Protein AF-0000000078760731 (afdb_homodimer)

Secondary structure (DSSP, 8-state):
--------------TT--SEEEEEEEEEES-HHHHHHHHHHHH--EEEEEEE-GGG-EEEEEESSSSEEEEEEEHHHHHHH-GGG-SSPP-EEEEES-HHHHHHH-SSPPPPEEETTEEEEEEE-TTS-EEEEEEPP---/--------------TT--SEEEEEEEEEES-HHHHHHHHHHHH--EEEEEEE-GGG-EEEEEESSSSEEEEEEEHHHHHHH-GGG-SSPP-EEEEES-HHHHHHH-SSPPPPEEETTEEEEEEE-TTS-EEEEEEPP---

Radius of gyration: 19.9 Å; Cα contacts (8 Å, |Δi|>4): 549; chains: 2; bounding box: 48×82×47 Å

Structure (mmCIF, N/CA/C/O backbone):
data_AF-0000000078760731-model_v1
#
loop_
_entity.id
_entity.type
_entity.pdbx_description
1 polymer 'Glyoxalase/bleomycin resistance protein/dioxygenase superfamily protein'
#
loop_
_atom_site.group_PDB
_atom_site.id
_atom_site.type_symbol
_atom_site.label_atom_id
_atom_site.label_alt_id
_atom_site.label_comp_id
_atom_site.label_asym_id
_atom_site.label_entity_id
_atom_site.label_seq_id
_atom_site.pdbx_PDB_ins_code
_atom_site.Cartn_x
_atom_site.Cartn_y
_atom_site.Cartn_z
_atom_site.occupancy
_atom_site.B_iso_or_equiv
_atom_site.auth_seq_id
_atom_site.auth_comp_id
_atom_site.auth_asym_id
_atom_site.auth_atom_id
_atom_site.pdbx_PDB_model_num
ATOM 1 N N . MET A 1 1 ? -6.73 37.625 28.625 1 27.19 1 MET A N 1
ATOM 2 C CA . MET A 1 1 ? -5.969 37.312 27.422 1 27.19 1 MET A CA 1
ATOM 3 C C . MET A 1 1 ? -5.23 35.969 27.562 1 27.19 1 MET A C 1
ATOM 5 O O . MET A 1 1 ? -4.117 35.938 28.094 1 27.19 1 MET A O 1
ATOM 9 N N . GLU A 1 2 ? -5.789 34.812 28.078 1 29.55 2 GLU A N 1
ATOM 10 C CA . GLU A 1 2 ? -5.488 33.531 28.719 1 29.55 2 GLU A CA 1
ATOM 11 C C . GLU A 1 2 ? -4.668 32.625 27.812 1 29.55 2 GLU A C 1
ATOM 13 O O . GLU A 1 2 ? -4.879 32.594 26.594 1 29.55 2 GLU A O 1
ATOM 18 N N . SER A 1 3 ? -3.342 32.344 28.125 1 31.12 3 SER A N 1
ATOM 19 C CA . SER A 1 3 ? -2.227 31.531 27.641 1 31.12 3 SER A CA 1
ATOM 20 C C . SER A 1 3 ? -2.688 30.125 27.234 1 31.12 3 SER A C 1
ATOM 22 O O . SER A 1 3 ? -3.139 29.359 28.078 1 31.12 3 SER A O 1
ATOM 24 N N . VAL A 1 4 ? -3.465 29.906 26.219 1 30.11 4 VAL A N 1
ATOM 25 C CA . VAL A 1 4 ? -3.932 28.641 25.672 1 30.11 4 VAL A CA 1
ATOM 26 C C . VAL A 1 4 ? -2.809 27.609 25.734 1 30.11 4 VAL A C 1
ATOM 28 O O . VAL A 1 4 ? -1.712 27.844 25.219 1 30.11 4 VAL A O 1
ATOM 31 N N . TYR A 1 5 ? -2.664 26.703 26.766 1 31.59 5 TYR A N 1
ATOM 32 C CA . TYR A 1 5 ? -1.926 25.484 27.078 1 31.59 5 TYR A CA 1
ATOM 33 C C . TYR A 1 5 ? -1.691 24.641 25.844 1 31.59 5 TYR A C 1
ATOM 35 O O . TYR A 1 5 ? -2.641 24.141 25.234 1 31.59 5 TYR A O 1
ATOM 43 N N . ARG A 1 6 ? -0.903 25 24.812 1 31.27 6 ARG A N 1
ATOM 44 C CA . ARG A 1 6 ? -0.212 24.156 23.844 1 31.27 6 ARG A CA 1
ATOM 45 C C . ARG A 1 6 ? 0.214 22.828 24.469 1 31.27 6 ARG A C 1
ATOM 47 O O . ARG A 1 6 ? 1.188 22.781 25.219 1 31.27 6 ARG A O 1
ATOM 54 N N . GLN A 1 7 ? -0.688 22.047 25.234 1 32.97 7 GLN A N 1
ATOM 55 C CA . GLN A 1 7 ? -0.343 20.734 25.766 1 32.97 7 GLN A CA 1
ATOM 56 C C . GLN A 1 7 ? 0.482 19.938 24.75 1 32.97 7 GLN A C 1
ATOM 58 O O . GLN A 1 7 ? 0.012 19.641 23.656 1 32.97 7 GLN A O 1
ATOM 63 N N . GLU A 1 8 ? 1.673 20.109 24.531 1 38.44 8 GLU A N 1
ATOM 64 C CA . GLU A 1 8 ? 2.695 19.219 24 1 38.44 8 GLU A CA 1
ATOM 65 C C . GLU A 1 8 ? 2.344 17.766 24.281 1 38.44 8 GLU A C 1
ATOM 67 O O . GLU A 1 8 ? 2.525 17.281 25.406 1 38.44 8 GLU A O 1
ATOM 72 N N . ARG A 1 9 ? 1.197 17.375 24.141 1 39.28 9 ARG A N 1
ATOM 73 C CA . ARG A 1 9 ? 0.9 15.961 24.359 1 39.28 9 ARG A CA 1
ATOM 74 C C . ARG A 1 9 ? 2.012 15.078 23.797 1 39.28 9 ARG A C 1
ATOM 76 O O . ARG A 1 9 ? 2.215 15.016 22.594 1 39.28 9 ARG A O 1
ATOM 83 N N . LYS A 1 10 ? 3.145 14.914 24.438 1 41.69 10 LYS A N 1
ATOM 84 C CA . LYS A 1 10 ? 4.301 14.031 24.344 1 41.69 10 LYS A CA 1
ATOM 85 C C . LYS A 1 10 ? 3.885 12.625 23.922 1 41.69 10 LYS A C 1
ATOM 87 O O . LYS A 1 10 ? 2.992 12.031 24.531 1 41.69 10 LYS A O 1
ATOM 92 N N . SER A 1 11 ? 3.82 12.461 22.594 1 49.5 11 SER A N 1
ATOM 93 C CA . SER A 1 11 ? 3.742 11.047 22.25 1 49.5 11 SER A CA 1
ATOM 94 C C . SER A 1 11 ? 4.473 10.18 23.266 1 49.5 11 SER A C 1
ATOM 96 O O . SER A 1 11 ? 5.617 10.469 23.625 1 49.5 11 SER A O 1
ATOM 98 N N . ASN A 1 12 ? 3.824 9.812 24.391 1 49.53 12 ASN A N 1
ATOM 99 C CA . ASN A 1 12 ? 4.41 8.836 25.312 1 49.53 12 ASN A CA 1
ATOM 100 C C . ASN A 1 12 ? 5.145 7.734 24.562 1 49.53 12 ASN A C 1
ATOM 102 O O . ASN A 1 12 ? 5.41 6.668 25.109 1 49.53 12 ASN A O 1
ATOM 106 N N . ARG A 1 13 ? 5.07 7.879 23.281 1 55.12 13 ARG A N 1
ATOM 107 C CA . ARG A 1 13 ? 5.684 6.738 22.609 1 55.12 13 ARG A CA 1
ATOM 108 C C . ARG A 1 13 ? 7.203 6.766 22.766 1 55.12 13 ARG A C 1
ATOM 110 O O . ARG A 1 13 ? 7.812 7.836 22.75 1 55.12 13 ARG A O 1
ATOM 117 N N . LYS A 1 14 ? 7.629 5.73 23.5 1 53.03 14 LYS A N 1
ATOM 118 C CA . LYS A 1 14 ? 9.062 5.512 23.656 1 53.03 14 LYS A CA 1
ATOM 119 C C . LYS A 1 14 ? 9.82 5.82 22.359 1 53.03 14 LYS A C 1
ATOM 121 O O . LYS A 1 14 ? 9.266 5.684 21.266 1 53.03 14 LYS A O 1
ATOM 126 N N . LYS A 1 15 ? 10.867 6.355 22.422 1 53.31 15 LYS A N 1
ATOM 127 C CA . LYS A 1 15 ? 11.852 6.57 21.359 1 53.31 15 LYS A CA 1
ATOM 128 C C . LYS A 1 15 ? 11.953 5.352 20.438 1 53.31 15 LYS A C 1
ATOM 130 O O . LYS A 1 15 ? 12.07 4.223 20.922 1 53.31 15 LYS A O 1
ATOM 135 N N . GLY A 1 16 ? 11.5 5.418 19.156 1 63.19 16 GLY A N 1
ATOM 136 C CA . GLY A 1 16 ? 11.641 4.352 18.188 1 63.19 16 GLY A CA 1
ATOM 137 C C . GLY A 1 16 ? 10.312 3.77 17.734 1 63.19 16 GLY A C 1
ATOM 138 O O . GLY A 1 16 ? 10.258 2.98 16.797 1 63.19 16 GLY A O 1
ATOM 139 N N . GLN A 1 17 ? 9.297 4.082 18.578 1 73.44 17 GLN A N 1
ATOM 140 C CA . GLN A 1 17 ? 8.023 3.48 18.188 1 73.44 17 GLN A CA 1
ATOM 141 C C . GLN A 1 17 ? 7.328 4.309 17.109 1 73.44 17 GLN A C 1
ATOM 143 O O . GLN A 1 17 ? 7.18 5.523 17.25 1 73.44 17 GLN A O 1
ATOM 148 N N . MET A 1 18 ? 7.047 3.688 16.078 1 88.62 18 MET A N 1
ATOM 149 C CA . MET A 1 18 ? 6.387 4.363 14.961 1 88.62 18 MET A CA 1
ATOM 150 C C . MET A 1 18 ? 4.91 4.594 15.266 1 88.62 18 MET A C 1
ATOM 152 O O . MET A 1 18 ? 4.273 3.775 15.93 1 88.62 18 MET A O 1
ATOM 156 N N . MET A 1 19 ? 4.383 5.707 14.805 1 93.88 19 MET A N 1
ATOM 157 C CA . MET A 1 19 ? 3.023 6.133 15.125 1 93.88 19 MET A CA 1
ATOM 158 C C . MET A 1 19 ? 1.998 5.223 14.453 1 93.88 19 MET A C 1
ATOM 160 O O . MET A 1 19 ? 0.974 4.891 15.055 1 93.88 19 MET A O 1
ATOM 164 N N . ILE A 1 20 ? 2.279 4.844 13.242 1 97.44 20 ILE A N 1
ATOM 165 C CA . ILE A 1 20 ? 1.334 4.047 12.469 1 97.44 20 ILE A CA 1
ATOM 166 C C . ILE A 1 20 ? 1.464 2.574 12.852 1 97.44 20 ILE A C 1
ATOM 168 O O . ILE A 1 20 ? 2.572 2.035 12.906 1 97.44 20 ILE A O 1
ATOM 172 N N . GLN A 1 21 ? 0.351 1.878 13.07 1 96.19 21 GLN A N 1
ATOM 173 C CA . GLN A 1 21 ? 0.346 0.497 13.539 1 96.19 21 GLN A CA 1
ATOM 174 C C . GLN A 1 21 ? 0.028 -0.47 12.398 1 96.19 21 GLN A C 1
ATOM 176 O O . GLN A 1 21 ? 0.492 -1.612 12.406 1 96.19 21 GLN A O 1
ATOM 181 N N . LYS A 1 22 ? -0.801 -0.041 11.555 1 97.31 22 LYS A N 1
ATOM 182 C CA . LYS A 1 22 ? -1.288 -0.865 10.453 1 97.31 22 LYS A CA 1
ATOM 183 C C . LYS A 1 22 ? -1.673 -0.006 9.25 1 97.31 22 LYS A C 1
ATOM 185 O O . LYS A 1 22 ? -2.064 1.151 9.414 1 97.31 22 LYS A O 1
ATOM 190 N N . THR A 1 23 ? -1.498 -0.546 8.102 1 98.62 23 THR A N 1
ATOM 191 C CA . THR A 1 23 ? -1.899 0.145 6.879 1 98.62 23 THR A CA 1
ATOM 192 C C . THR A 1 23 ? -2.766 -0.759 6.008 1 98.62 23 THR A C 1
ATOM 194 O O . THR A 1 23 ? -2.475 -1.946 5.855 1 98.62 23 THR A O 1
ATOM 197 N N . ARG A 1 24 ? -3.799 -0.228 5.504 1 98.69 24 ARG A N 1
ATOM 198 C CA . ARG A 1 24 ? -4.613 -0.904 4.5 1 98.69 24 ARG A CA 1
ATOM 199 C C . ARG A 1 24 ? -4.441 -0.257 3.129 1 98.69 24 ARG A C 1
ATOM 201 O O . ARG A 1 24 ? -4.609 0.955 2.982 1 98.69 24 ARG A O 1
ATOM 208 N N . VAL A 1 25 ? -4.059 -1.041 2.197 1 98.88 25 VAL A N 1
ATOM 209 C CA . VAL A 1 25 ? -3.941 -0.63 0.802 1 98.88 25 VAL A CA 1
ATOM 210 C C . VAL A 1 25 ? -5.168 -1.1 0.021 1 98.88 25 VAL A C 1
ATOM 212 O O . VAL A 1 25 ? -5.578 -2.256 0.139 1 98.88 25 VAL A O 1
ATOM 215 N N . MET A 1 26 ? -5.723 -0.209 -0.78 1 98.75 26 MET A N 1
ATOM 216 C CA . MET A 1 26 ? -6.902 -0.605 -1.542 1 98.75 26 MET A CA 1
ATOM 217 C C . MET A 1 26 ? -6.504 -1.24 -2.871 1 98.75 26 MET A C 1
ATOM 219 O O . MET A 1 26 ? -5.57 -0.779 -3.529 1 98.75 26 MET A O 1
ATOM 223 N N . LEU A 1 27 ? -7.172 -2.281 -3.189 1 98.88 27 LEU A N 1
ATOM 224 C CA . LEU A 1 27 ? -7.066 -2.984 -4.461 1 98.88 27 LEU A CA 1
ATOM 225 C C . LEU A 1 27 ? -8.438 -3.135 -5.117 1 98.88 27 LEU A C 1
ATOM 227 O O . LEU A 1 27 ? -9.352 -3.713 -4.527 1 98.88 27 LEU A O 1
ATOM 231 N N . TYR A 1 28 ? -8.602 -2.617 -6.293 1 98.81 28 TYR A N 1
ATOM 232 C CA . TYR A 1 28 ? -9.875 -2.645 -7.004 1 98.81 28 TYR A CA 1
ATOM 233 C C . TYR A 1 28 ? -9.867 -3.699 -8.102 1 98.81 28 TYR A C 1
ATOM 235 O O . TYR A 1 28 ? -9.008 -3.678 -8.984 1 98.81 28 TYR A O 1
ATOM 243 N N . VAL A 1 29 ? -10.828 -4.562 -8.047 1 98.88 29 VAL A N 1
ATOM 244 C CA . VAL A 1 29 ? -10.789 -5.719 -8.938 1 98.88 29 VAL A CA 1
ATOM 245 C C . VAL A 1 29 ? -12.188 -6.02 -9.461 1 98.88 29 VAL A C 1
ATOM 247 O O . VAL A 1 29 ? -13.172 -5.414 -9.016 1 98.88 29 VAL A O 1
ATOM 250 N N . ASN A 1 30 ? -12.289 -6.922 -10.461 1 98.56 30 ASN A N 1
ATOM 251 C CA . ASN A 1 30 ? -13.586 -7.328 -10.992 1 98.56 30 ASN A CA 1
ATOM 252 C C . ASN A 1 30 ? -14.234 -8.406 -10.125 1 98.56 30 ASN A C 1
ATOM 254 O O . ASN A 1 30 ? -15.422 -8.312 -9.789 1 98.56 30 ASN A O 1
ATOM 258 N N . ASP A 1 31 ? -13.516 -9.461 -9.742 1 98.62 31 ASP A N 1
ATOM 259 C CA . ASP A 1 31 ? -14 -10.586 -8.945 1 98.62 31 ASP A CA 1
ATOM 260 C C . ASP A 1 31 ? -13.281 -10.664 -7.605 1 98.62 31 ASP A C 1
ATOM 262 O O . ASP A 1 31 ? -12.234 -11.305 -7.492 1 98.62 31 ASP A O 1
ATOM 266 N N . VAL A 1 32 ? -13.859 -10.141 -6.582 1 98.81 32 VAL A N 1
ATOM 267 C CA . VAL A 1 32 ? -13.258 -9.977 -5.266 1 98.81 32 VAL A CA 1
ATOM 268 C C . VAL A 1 32 ? -12.906 -11.344 -4.684 1 98.81 32 VAL A C 1
ATOM 270 O O . VAL A 1 32 ? -11.789 -11.562 -4.215 1 98.81 32 VAL A O 1
ATOM 273 N N . GLU A 1 33 ? -13.789 -12.266 -4.742 1 98.31 33 GLU A N 1
ATOM 274 C CA . GLU A 1 33 ? -13.578 -13.586 -4.148 1 98.31 33 GLU A CA 1
ATOM 275 C C . GLU A 1 33 ? -12.422 -14.312 -4.828 1 98.31 33 GLU A C 1
ATOM 277 O O . GLU A 1 33 ? -11.578 -14.906 -4.156 1 98.31 33 GLU A O 1
ATOM 282 N N . MET A 1 34 ? -12.422 -14.305 -6.129 1 98.75 34 MET A N 1
ATOM 283 C CA . MET A 1 34 ? -11.375 -14.977 -6.891 1 98.75 34 MET A CA 1
ATOM 284 C C . MET A 1 34 ? -10 -14.422 -6.539 1 98.75 34 MET A C 1
ATOM 286 O O . MET A 1 34 ? -9.062 -15.18 -6.305 1 98.75 34 MET A O 1
ATOM 290 N N . ILE A 1 35 ? -9.883 -13.125 -6.504 1 98.81 35 ILE A N 1
ATOM 291 C CA . ILE A 1 35 ? -8.602 -12.484 -6.238 1 98.81 35 ILE A CA 1
ATOM 292 C C . ILE A 1 35 ? -8.172 -12.758 -4.801 1 98.81 35 ILE A C 1
ATOM 294 O O . ILE A 1 35 ? -6.992 -13.023 -4.535 1 98.81 35 ILE A O 1
ATOM 298 N N . CYS A 1 36 ? -9.117 -12.719 -3.855 1 98.75 36 CYS A N 1
ATOM 299 C CA . CYS A 1 36 ? -8.7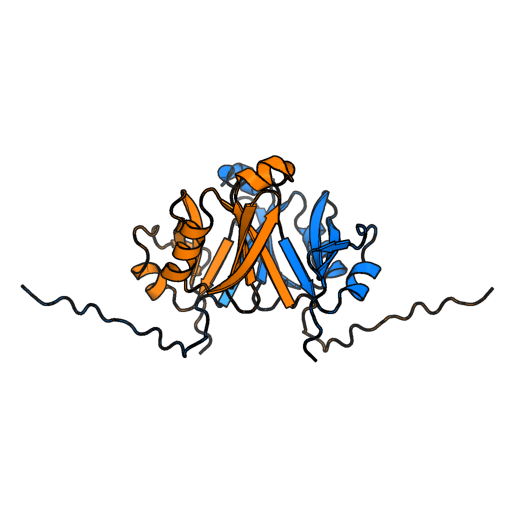81 -13.008 -2.465 1 98.75 36 CYS A CA 1
ATOM 300 C C . CYS A 1 36 ? -8.32 -14.445 -2.297 1 98.75 36 CYS A C 1
ATOM 302 O O . CYS A 1 36 ? -7.352 -14.711 -1.581 1 98.75 36 CYS A O 1
ATOM 304 N N . ARG A 1 37 ? -8.969 -15.367 -2.955 1 98.44 37 ARG A N 1
ATOM 305 C CA . ARG A 1 37 ? -8.547 -16.766 -2.926 1 98.44 37 ARG A CA 1
ATOM 306 C C . ARG A 1 37 ? -7.125 -16.922 -3.465 1 98.44 37 ARG A C 1
ATOM 308 O O . ARG A 1 37 ? -6.324 -17.672 -2.904 1 98.44 37 ARG A O 1
ATOM 315 N N . PHE A 1 38 ? -6.852 -16.234 -4.465 1 98.69 38 PHE A N 1
ATOM 316 C CA . PHE A 1 38 ? -5.52 -16.266 -5.059 1 98.69 38 PHE A CA 1
ATOM 317 C C . PHE A 1 38 ? -4.465 -15.852 -4.043 1 98.69 38 PHE A C 1
ATOM 319 O O . PHE A 1 38 ? -3.459 -16.547 -3.859 1 98.69 38 PHE A O 1
ATOM 326 N N . PHE A 1 39 ? -4.625 -14.734 -3.424 1 98.5 39 PHE A N 1
ATOM 327 C CA . PHE A 1 39 ? -3.646 -14.227 -2.469 1 98.5 39 PHE A CA 1
ATOM 328 C C . PHE A 1 39 ? -3.508 -15.172 -1.283 1 98.5 39 PHE A C 1
ATOM 330 O O . PHE A 1 39 ? -2.41 -15.344 -0.749 1 98.5 39 PHE A O 1
ATOM 337 N N . VAL A 1 40 ? -4.613 -15.758 -0.823 1 97.81 40 VAL A N 1
ATOM 338 C CA . VAL A 1 40 ? -4.57 -16.719 0.275 1 97.81 40 VAL A CA 1
ATOM 339 C C . VAL A 1 40 ? -3.74 -17.922 -0.132 1 97.81 40 VAL A C 1
ATOM 341 O O . VAL A 1 40 ? -2.828 -18.328 0.591 1 97.81 40 VAL A O 1
ATOM 344 N N . GLU A 1 41 ? -3.977 -18.438 -1.277 1 97.06 41 GLU A N 1
ATOM 345 C CA . GLU A 1 41 ? -3.348 -19.672 -1.729 1 97.06 41 GLU A CA 1
ATOM 346 C C . GLU A 1 41 ? -1.885 -19.453 -2.098 1 97.06 41 GLU A C 1
ATOM 348 O O . GLU A 1 41 ? -1.034 -20.297 -1.84 1 97.06 41 GLU A O 1
ATOM 353 N N . LYS A 1 42 ? -1.61 -18.281 -2.688 1 97.19 42 LYS A N 1
ATOM 354 C CA . LYS A 1 42 ? -0.311 -18.141 -3.338 1 97.19 42 LYS A CA 1
ATOM 355 C C . LYS A 1 42 ? 0.694 -17.469 -2.412 1 97.19 42 LYS A C 1
ATOM 357 O O . LYS A 1 42 ? 1.896 -17.734 -2.49 1 97.19 42 LYS A O 1
ATOM 362 N N . ILE A 1 43 ? 0.209 -16.578 -1.55 1 95.62 43 ILE A N 1
ATOM 363 C CA . ILE A 1 43 ? 1.229 -15.891 -0.762 1 95.62 43 ILE A CA 1
ATOM 364 C C . ILE A 1 43 ? 0.862 -15.953 0.72 1 95.62 43 ILE A C 1
ATOM 366 O O . ILE A 1 43 ? 1.443 -15.234 1.539 1 95.62 43 ILE A O 1
ATOM 370 N N . GLY A 1 44 ? -0.101 -16.672 1.064 1 96.31 44 GLY A N 1
ATOM 371 C CA . GLY A 1 44 ? -0.394 -16.969 2.459 1 96.31 44 GLY A CA 1
ATOM 372 C C . GLY A 1 44 ? -1.164 -15.852 3.15 1 96.31 44 GLY A C 1
ATOM 373 O O . GLY A 1 44 ? -1.06 -15.68 4.367 1 96.31 44 GLY A O 1
ATOM 374 N N . ALA A 1 45 ? -1.915 -15.078 2.451 1 97.75 45 ALA A N 1
ATOM 375 C CA . ALA A 1 45 ? -2.783 -14.078 3.057 1 97.75 45 ALA A CA 1
ATOM 376 C C . ALA A 1 45 ? -3.912 -14.727 3.848 1 97.75 45 ALA A C 1
ATOM 378 O O . ALA A 1 45 ? -4.16 -15.93 3.711 1 97.75 45 ALA A O 1
ATOM 379 N N . GLU A 1 46 ? -4.504 -13.898 4.727 1 97.69 46 GLU A N 1
ATOM 380 C CA . GLU A 1 46 ? -5.648 -14.367 5.508 1 97.69 46 GLU A CA 1
ATOM 381 C C . GLU A 1 46 ? -6.832 -13.406 5.371 1 97.69 46 GLU A C 1
ATOM 383 O O . GLU A 1 46 ? -6.656 -12.188 5.402 1 97.69 46 GLU A O 1
ATOM 388 N N . ILE A 1 47 ? -8.023 -13.961 5.203 1 97.38 47 ILE A N 1
ATOM 389 C CA . ILE A 1 47 ? -9.227 -13.125 5.203 1 97.38 47 ILE A CA 1
ATOM 390 C C . ILE A 1 47 ? -9.5 -12.617 6.613 1 97.38 47 ILE A C 1
ATOM 392 O O . ILE A 1 47 ? -9.703 -13.414 7.539 1 97.38 47 ILE A O 1
ATOM 396 N N . SER A 1 48 ? -9.531 -11.398 6.766 1 96.38 48 SER A N 1
ATOM 397 C CA . SER A 1 48 ? -9.703 -10.836 8.102 1 96.38 48 SER A CA 1
ATOM 398 C C . SER A 1 48 ? -11.125 -10.32 8.297 1 96.38 48 SER A C 1
ATOM 400 O O . SER A 1 48 ? -11.641 -10.328 9.414 1 96.38 48 SER A O 1
ATOM 402 N N . GLU A 1 49 ? -11.703 -9.805 7.254 1 95.62 49 GLU A N 1
ATOM 403 C CA . GLU A 1 49 ? -13.016 -9.188 7.363 1 95.62 49 GLU A CA 1
ATOM 404 C C . GLU A 1 49 ? -13.742 -9.203 6.02 1 95.62 49 GLU A C 1
ATOM 406 O O . GLU A 1 49 ? -13.109 -9.125 4.965 1 95.62 49 GLU A O 1
ATOM 411 N N . THR A 1 50 ? -15.023 -9.391 6.051 1 96.38 50 THR A N 1
ATOM 412 C CA . THR A 1 50 ? -15.898 -9.117 4.918 1 96.38 50 THR A CA 1
ATOM 413 C C . THR A 1 50 ? -16.797 -7.926 5.207 1 96.38 50 THR A C 1
ATOM 415 O O . THR A 1 50 ? -17.453 -7.871 6.258 1 96.38 50 THR A O 1
ATOM 418 N N . ILE A 1 51 ? -16.828 -7.027 4.316 1 95.06 51 ILE A N 1
ATOM 419 C CA . ILE A 1 51 ? -17.562 -5.785 4.523 1 95.06 51 ILE A CA 1
ATOM 420 C C . ILE A 1 51 ? -18.719 -5.699 3.527 1 95.06 51 ILE A C 1
ATOM 422 O O . ILE A 1 51 ? -18.516 -5.777 2.316 1 95.06 51 ILE A O 1
ATOM 426 N N . GLU A 1 52 ? -19.875 -5.48 4.062 1 94.31 52 GLU A N 1
ATOM 427 C CA . GLU A 1 52 ? -21.031 -5.223 3.199 1 94.31 52 GLU A CA 1
ATOM 428 C C . GLU A 1 52 ? -21.047 -3.773 2.719 1 94.31 52 GLU A C 1
ATOM 430 O O . GLU A 1 52 ? -20.891 -2.848 3.52 1 94.31 52 GLU A O 1
ATOM 435 N N . LEU A 1 53 ? -21.188 -3.664 1.429 1 93.81 53 LEU A N 1
ATOM 436 C CA . LEU A 1 53 ? -21.25 -2.35 0.801 1 93.81 53 LEU A CA 1
ATOM 437 C C . LEU A 1 53 ? -22.672 -2.045 0.314 1 93.81 53 LEU A C 1
ATOM 439 O O . LEU A 1 53 ? -23.516 -2.941 0.242 1 93.81 53 LEU A O 1
ATOM 443 N N . PRO A 1 54 ? -22.938 -0.789 0.035 1 91.81 54 PRO A N 1
ATOM 444 C CA . PRO A 1 54 ? -24.234 -0.46 -0.562 1 91.81 54 PRO A CA 1
ATOM 445 C C . PRO A 1 54 ? -24.516 -1.264 -1.829 1 91.81 54 PRO A C 1
ATOM 447 O O . PRO A 1 54 ? -23.578 -1.704 -2.508 1 91.81 54 PRO A O 1
ATOM 450 N N . GLU A 1 55 ? -25.828 -1.495 -2.096 1 94.5 55 GLU A N 1
ATOM 451 C CA . GLU A 1 55 ? -26.328 -2.121 -3.312 1 94.5 55 GLU A CA 1
ATOM 452 C C . GLU A 1 55 ? -25.859 -3.566 -3.43 1 94.5 55 GLU A C 1
ATOM 454 O O . GLU A 1 55 ? -25.516 -4.031 -4.523 1 94.5 55 GLU A O 1
ATOM 459 N N . GLU A 1 56 ? -25.516 -4.246 -2.4 1 92.38 56 GLU A N 1
ATOM 460 C CA . GLU A 1 56 ? -25.266 -5.68 -2.285 1 92.38 56 GLU A CA 1
ATOM 461 C C . GLU A 1 56 ? -23.859 -6.027 -2.766 1 92.38 56 GLU A C 1
ATOM 463 O O . GLU A 1 56 ? -23.594 -7.164 -3.172 1 92.38 56 GLU A O 1
ATOM 468 N N . PHE A 1 57 ? -23.078 -5.023 -2.826 1 95.12 57 PHE A N 1
ATOM 469 C CA . PHE A 1 57 ? -21.656 -5.301 -3.078 1 95.12 57 PHE A CA 1
ATOM 470 C C . PHE A 1 57 ? -20.969 -5.785 -1.811 1 95.12 57 PHE A C 1
ATOM 472 O O . PHE A 1 57 ? -21.516 -5.648 -0.711 1 95.12 57 PHE A O 1
ATOM 479 N N . LYS A 1 58 ? -19.812 -6.422 -2.014 1 96.81 58 LYS A N 1
ATOM 480 C CA . LYS A 1 58 ? -19.016 -6.914 -0.899 1 96.81 58 LYS A CA 1
ATOM 481 C C . LYS A 1 58 ? -17.531 -6.609 -1.116 1 96.81 58 LYS A C 1
ATOM 483 O O . LYS A 1 58 ? -17.031 -6.719 -2.236 1 96.81 58 LYS A O 1
ATOM 488 N N . SER A 1 59 ? -16.922 -6.215 -0.069 1 98.06 59 SER A N 1
ATOM 489 C CA . SER A 1 59 ? -15.461 -6.082 -0.02 1 98.06 59 SER A CA 1
ATOM 490 C C . SER A 1 59 ? -14.852 -7.059 0.978 1 98.06 59 SER A C 1
ATOM 492 O O . SER A 1 59 ? -15.508 -7.469 1.938 1 98.06 59 SER A O 1
ATOM 494 N N . ILE A 1 60 ? -13.703 -7.465 0.721 1 98.62 60 ILE A N 1
ATOM 495 C CA . ILE A 1 60 ? -12.969 -8.336 1.629 1 98.62 60 ILE A CA 1
ATOM 496 C C . ILE A 1 60 ? -11.648 -7.68 2.023 1 98.62 60 ILE A C 1
ATOM 498 O O . ILE A 1 60 ? -10.961 -7.098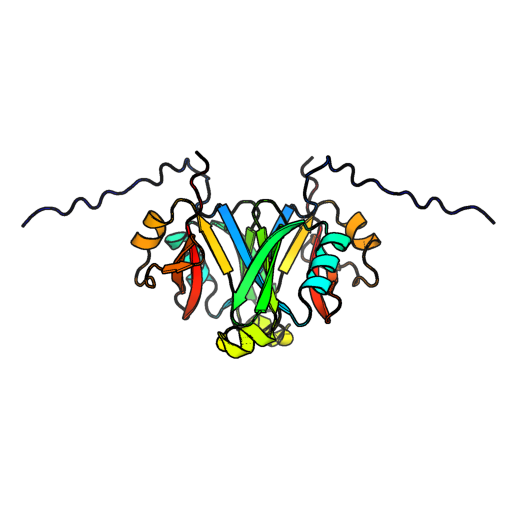 1.182 1 98.62 60 ILE A O 1
ATOM 502 N N . VAL A 1 61 ? -11.305 -7.77 3.258 1 98.5 61 VAL A N 1
ATOM 503 C CA . VAL A 1 61 ? -10.008 -7.336 3.762 1 98.5 61 VAL A CA 1
ATOM 504 C C . VAL A 1 61 ? -9.102 -8.547 3.971 1 98.5 61 VAL A C 1
ATOM 506 O O . VAL A 1 61 ? -9.477 -9.492 4.664 1 98.5 61 VAL A O 1
ATOM 509 N N . LEU A 1 62 ? -7.949 -8.484 3.35 1 98.69 62 LEU A N 1
ATOM 510 C CA . LEU A 1 62 ? -6.922 -9.516 3.492 1 98.69 62 LEU A CA 1
ATOM 511 C C . LEU A 1 62 ? -5.801 -9.039 4.41 1 98.69 62 LEU A C 1
ATOM 513 O O . LEU A 1 62 ? -5.254 -7.953 4.215 1 98.69 62 LEU A O 1
ATOM 517 N N . SER A 1 63 ? -5.496 -9.828 5.406 1 98.31 63 SER A N 1
ATOM 518 C CA . SER A 1 63 ? -4.246 -9.625 6.137 1 98.31 63 SER A CA 1
ATOM 519 C C . SER A 1 63 ? -3.064 -10.227 5.379 1 98.31 63 SER A C 1
ATOM 521 O O . SER A 1 63 ? -3.023 -11.438 5.141 1 98.31 63 SER A O 1
ATOM 523 N N . ILE A 1 64 ? -2.15 -9.391 4.965 1 98.38 64 ILE A N 1
ATOM 524 C CA . ILE A 1 64 ? -0.956 -9.82 4.246 1 98.38 64 ILE A CA 1
ATOM 525 C C . ILE A 1 64 ? 0.172 -10.094 5.238 1 98.38 64 ILE A C 1
ATOM 527 O O . ILE A 1 64 ? 0.965 -11.023 5.039 1 98.38 64 ILE A O 1
ATOM 531 N N . SER A 1 65 ? 0.323 -9.297 6.211 1 97.31 65 SER A N 1
ATOM 532 C CA . SER A 1 65 ? 1.152 -9.414 7.406 1 97.31 65 SER A CA 1
ATOM 533 C C . SER A 1 65 ? 0.453 -8.828 8.625 1 97.31 65 SER A C 1
ATOM 535 O O . SER A 1 65 ? -0.732 -8.492 8.57 1 97.31 65 SER A O 1
ATOM 537 N N . LYS A 1 66 ? 1.174 -8.734 9.695 1 95 66 LYS A N 1
ATOM 538 C CA . LYS A 1 66 ? 0.574 -8.188 10.906 1 95 66 LYS A CA 1
ATOM 539 C C . LYS A 1 66 ? 0.195 -6.723 10.727 1 95 66 LYS A C 1
ATOM 541 O O . LYS A 1 66 ? -0.812 -6.262 11.266 1 95 66 LYS A O 1
ATOM 546 N N . GLU A 1 67 ? 0.967 -6.004 9.875 1 97.06 67 GLU A N 1
ATOM 547 C CA . GLU A 1 67 ? 0.762 -4.559 9.82 1 97.06 67 GLU A CA 1
ATOM 548 C C . GLU A 1 67 ? 0.301 -4.125 8.43 1 97.06 67 GLU A C 1
ATOM 550 O O . GLU A 1 67 ? 0.245 -2.928 8.133 1 97.06 67 GLU A O 1
ATOM 555 N N . LEU A 1 68 ? -0.031 -5.078 7.57 1 98.06 68 LEU A N 1
ATOM 556 C CA . LEU A 1 68 ? -0.487 -4.719 6.23 1 98.06 68 LEU A CA 1
ATOM 557 C C . LEU A 1 68 ? -1.751 -5.488 5.863 1 98.06 68 LEU A C 1
ATOM 559 O O . LEU A 1 68 ? -1.808 -6.707 6.023 1 98.06 68 LEU A O 1
ATOM 563 N N . GLU A 1 69 ? -2.66 -4.738 5.332 1 98.56 69 GLU A N 1
ATOM 564 C CA . GLU A 1 69 ? -3.893 -5.293 4.777 1 98.56 69 GLU A CA 1
ATOM 565 C C . GLU A 1 69 ? -4.121 -4.809 3.35 1 98.56 69 GLU A C 1
ATOM 567 O O . GLU A 1 69 ? -3.695 -3.713 2.982 1 98.56 69 GLU A O 1
ATOM 572 N N . LEU A 1 70 ? -4.762 -5.664 2.613 1 98.88 70 LEU A N 1
ATOM 573 C CA . LEU A 1 70 ? -5.367 -5.25 1.353 1 98.88 70 LEU A CA 1
ATOM 574 C C . LEU A 1 70 ? -6.883 -5.152 1.486 1 98.88 70 LEU A C 1
ATOM 576 O O . LEU A 1 70 ? -7.543 -6.125 1.859 1 98.88 70 LEU A O 1
ATOM 580 N N . GLY A 1 71 ? -7.445 -3.992 1.29 1 98.75 71 GLY A N 1
ATOM 581 C CA . GLY A 1 71 ? -8.875 -3.867 1.067 1 98.75 71 GLY A CA 1
ATOM 582 C C . GLY A 1 71 ? -9.281 -4.102 -0.376 1 98.75 71 GLY A C 1
ATOM 583 O O . GLY A 1 71 ? -9.023 -3.264 -1.242 1 98.75 71 GLY A O 1
ATOM 584 N N . VAL A 1 72 ? -9.898 -5.172 -0.628 1 98.88 72 VAL A N 1
ATOM 585 C CA . VAL A 1 72 ? -10.234 -5.559 -1.994 1 98.88 72 VAL A CA 1
ATOM 586 C C . VAL A 1 72 ? -11.68 -5.164 -2.297 1 98.88 72 VAL A C 1
ATOM 588 O O . VAL A 1 72 ? -12.609 -5.609 -1.614 1 98.88 72 VAL A O 1
ATOM 591 N N . PHE A 1 73 ? -11.883 -4.359 -3.285 1 98.75 73 PHE A N 1
ATOM 592 C CA . PHE A 1 73 ? -13.188 -3.812 -3.643 1 98.75 73 PHE A CA 1
ATOM 593 C C . PHE A 1 73 ? -13.547 -4.176 -5.078 1 98.75 73 PHE A C 1
ATOM 595 O O . PHE A 1 73 ? -12.68 -4.262 -5.941 1 98.75 73 PHE A O 1
ATOM 602 N N . PRO A 1 74 ? -14.859 -4.305 -5.316 1 98.5 74 PRO A N 1
ATOM 603 C CA . PRO A 1 74 ? -15.273 -4.434 -6.715 1 98.5 74 PRO A CA 1
ATOM 604 C C . PRO A 1 74 ? -15.055 -3.152 -7.516 1 98.5 74 PRO A C 1
ATOM 606 O O . PRO A 1 74 ? -15.5 -2.078 -7.102 1 98.5 74 PRO A O 1
ATOM 609 N N . LYS A 1 75 ? -14.445 -3.299 -8.633 1 98.19 75 LYS A N 1
ATOM 610 C CA . LYS A 1 75 ? -14.18 -2.145 -9.492 1 98.19 75 LYS A CA 1
ATOM 611 C C . LYS A 1 75 ? -15.477 -1.415 -9.844 1 98.19 75 LYS A C 1
ATOM 613 O O . LYS A 1 75 ? -15.5 -0.184 -9.898 1 98.19 75 LYS A O 1
ATOM 618 N N . VAL A 1 76 ? -16.516 -2.111 -10.117 1 97.88 76 VAL A N 1
ATOM 619 C CA . VAL A 1 76 ? -17.797 -1.53 -10.516 1 97.88 76 VAL A CA 1
ATOM 620 C C . VAL A 1 76 ? -18.328 -0.633 -9.398 1 97.88 76 VAL A C 1
ATOM 622 O O . VAL A 1 76 ? -18.906 0.422 -9.664 1 97.88 76 VAL A O 1
ATOM 625 N N . PHE A 1 77 ? -18.188 -1.036 -8.188 1 98 77 PHE A N 1
ATOM 626 C CA . PHE A 1 77 ? -18.594 -0.226 -7.043 1 98 77 PHE A CA 1
ATOM 627 C C . PHE A 1 77 ? -17.781 1.066 -6.984 1 98 77 PHE A C 1
ATOM 629 O O . PHE A 1 77 ? -18.359 2.15 -6.82 1 98 77 PHE A O 1
ATOM 636 N N . VAL A 1 78 ? -16.5 0.964 -7.156 1 97.94 78 VAL A N 1
ATOM 637 C CA . VAL A 1 78 ? -15.609 2.113 -7.055 1 97.94 78 VAL A CA 1
ATOM 638 C C . VAL A 1 78 ? -15.875 3.078 -8.211 1 97.94 78 VAL A C 1
ATOM 640 O O . VAL A 1 78 ? -15.844 4.297 -8.023 1 97.94 78 VAL A O 1
ATOM 643 N N . GLN A 1 79 ? -16.094 2.533 -9.375 1 97.69 79 GLN A N 1
ATOM 644 C CA . GLN A 1 79 ? -16.422 3.355 -10.531 1 97.69 79 GLN A CA 1
ATOM 645 C C . GLN A 1 79 ? -17.641 4.227 -10.25 1 97.69 79 GLN A C 1
ATOM 647 O O . GLN A 1 79 ? -17.719 5.367 -10.711 1 97.69 79 GLN A O 1
ATOM 652 N N . LYS A 1 80 ? -18.578 3.689 -9.516 1 96.75 80 LYS A N 1
ATOM 653 C CA . LYS A 1 80 ? -19.828 4.371 -9.227 1 96.75 80 LYS A CA 1
ATOM 654 C C . LYS A 1 80 ? -19.656 5.402 -8.117 1 96.75 80 LYS A C 1
ATOM 656 O O . LYS A 1 80 ? -20.219 6.5 -8.195 1 96.75 80 LYS A O 1
ATOM 661 N N . PHE A 1 81 ? -18.859 5.121 -7.105 1 95.06 81 PHE A N 1
ATOM 662 C CA . PHE A 1 81 ? -18.891 5.918 -5.887 1 95.06 81 PHE A CA 1
ATOM 663 C C . PHE A 1 81 ? -17.641 6.766 -5.754 1 95.06 81 PHE A C 1
ATOM 665 O O . PHE A 1 81 ? -17.656 7.824 -5.121 1 95.06 81 PHE A O 1
ATOM 672 N N . SER A 1 82 ? -16.484 6.328 -6.293 1 95.88 82 SER A N 1
ATOM 673 C CA . SER A 1 82 ? -15.219 7.039 -6.203 1 95.88 82 SER A CA 1
ATOM 674 C C . SER A 1 82 ? -14.367 6.809 -7.449 1 95.88 82 SER A C 1
ATOM 676 O O . SER A 1 82 ? -13.242 6.309 -7.352 1 95.88 82 SER A O 1
ATOM 678 N N . PRO A 1 83 ? -14.852 7.242 -8.609 1 97.06 83 PRO A N 1
ATOM 679 C CA . PRO A 1 83 ? -14.156 6.941 -9.867 1 97.06 83 PRO A CA 1
ATOM 680 C C . PRO A 1 83 ? -12.773 7.582 -9.938 1 97.06 83 PRO A C 1
ATOM 682 O O . PRO A 1 83 ? -11.906 7.105 -10.672 1 97.06 83 PRO A O 1
ATOM 685 N N . GLU A 1 84 ? -12.461 8.586 -9.156 1 95.44 84 GLU A N 1
ATOM 686 C CA . GLU A 1 84 ? -11.219 9.352 -9.211 1 95.44 84 GLU A CA 1
ATOM 687 C C . GLU A 1 84 ? -10.039 8.523 -8.727 1 95.44 84 GLU A C 1
ATOM 689 O O . GLU A 1 84 ? -8.883 8.859 -8.992 1 95.44 84 GLU A O 1
ATOM 694 N N . VAL A 1 85 ? -10.305 7.426 -8.039 1 96.44 85 VAL A N 1
ATOM 695 C CA . VAL A 1 85 ? -9.211 6.641 -7.484 1 96.44 85 VAL A CA 1
ATOM 696 C C . VAL A 1 85 ? -8.875 5.484 -8.422 1 96.44 85 VAL A C 1
ATOM 698 O O . VAL A 1 85 ? -7.926 4.734 -8.172 1 96.44 85 VAL A O 1
ATOM 701 N N . LEU A 1 86 ? -9.648 5.398 -9.469 1 96.62 86 LEU A N 1
ATOM 702 C CA . LEU A 1 86 ? -9.43 4.27 -10.367 1 96.62 86 LEU A CA 1
ATOM 703 C C . LEU A 1 86 ? -8.203 4.504 -11.242 1 96.62 86 LEU A C 1
ATOM 705 O O . LEU A 1 86 ? -8.008 5.602 -11.766 1 96.62 86 LEU A O 1
ATOM 709 N N . GLY A 1 87 ? -7.398 3.547 -11.367 1 95.81 87 GLY A N 1
ATOM 710 C CA . GLY A 1 87 ? -6.172 3.494 -12.141 1 95.81 87 GLY A CA 1
ATOM 711 C C . GLY A 1 87 ? -5.484 2.141 -12.086 1 95.81 87 GLY A C 1
ATOM 712 O O . GLY A 1 87 ? -6.137 1.119 -11.859 1 95.81 87 GLY A O 1
ATOM 713 N N . PRO A 1 88 ? -4.234 2.121 -12.438 1 97.12 88 PRO A N 1
ATOM 714 C CA . PRO A 1 88 ? -3.506 0.858 -12.281 1 97.12 88 PRO A CA 1
ATOM 715 C C . PRO A 1 88 ? -3.518 0.345 -10.844 1 97.12 88 PRO A C 1
ATOM 717 O O . PRO A 1 88 ? -3.758 1.116 -9.906 1 97.12 88 PRO A O 1
ATOM 720 N N . PRO A 1 89 ? -3.348 -0.941 -10.695 1 98.06 89 PRO A N 1
ATOM 721 C CA . PRO A 1 89 ? -3.223 -1.435 -9.32 1 98.06 89 PRO A CA 1
ATOM 722 C C . PRO A 1 89 ? -2.039 -0.819 -8.578 1 98.06 89 PRO A C 1
ATOM 724 O O . PRO A 1 89 ? -1.085 -0.354 -9.211 1 98.06 89 PRO A O 1
ATOM 727 N N . PRO A 1 90 ? -2.152 -0.765 -7.273 1 98.5 90 PRO A N 1
ATOM 728 C CA . PRO A 1 90 ? -0.984 -0.278 -6.539 1 98.5 90 PRO A CA 1
ATOM 729 C C . PRO A 1 90 ? 0.274 -1.098 -6.82 1 98.5 90 PRO A C 1
ATOM 731 O O . PRO A 1 90 ? 0.205 -2.324 -6.926 1 98.5 90 PRO A O 1
ATOM 734 N N . SER A 1 91 ? 1.405 -0.398 -6.988 1 98.5 91 SER A N 1
ATOM 735 C CA . SER A 1 91 ? 2.703 -1.052 -7.121 1 98.5 91 SER A CA 1
ATOM 736 C C . SER A 1 91 ? 3.234 -1.508 -5.766 1 98.5 91 SER A C 1
ATOM 738 O O . SER A 1 91 ? 3.564 -0.682 -4.914 1 98.5 91 SER A O 1
ATOM 740 N N . LEU A 1 92 ? 3.307 -2.828 -5.555 1 98.75 92 LEU A N 1
ATOM 741 C CA . LEU A 1 92 ? 3.662 -3.418 -4.27 1 98.75 92 LEU A CA 1
ATOM 742 C C . LEU A 1 92 ? 4.84 -4.379 -4.418 1 98.75 92 LEU A C 1
ATOM 744 O O . LEU A 1 92 ? 4.895 -5.156 -5.375 1 98.75 92 LEU A O 1
ATOM 748 N N . VAL A 1 93 ? 5.77 -4.336 -3.537 1 98.62 93 VAL A N 1
ATOM 749 C CA . VAL A 1 93 ? 6.773 -5.375 -3.322 1 98.62 93 VAL A CA 1
ATOM 750 C C . VAL A 1 93 ? 6.543 -6.043 -1.97 1 98.62 93 VAL A C 1
ATOM 752 O O . VAL A 1 93 ? 6.57 -5.379 -0.93 1 98.62 93 VAL A O 1
ATOM 755 N N . PHE A 1 94 ? 6.258 -7.289 -1.962 1 98.75 94 PHE A N 1
ATOM 756 C CA . PHE A 1 94 ? 6.137 -8.094 -0.753 1 98.75 94 PHE A CA 1
ATOM 757 C C . PHE A 1 94 ? 7.457 -8.773 -0.416 1 98.75 94 PHE A C 1
ATOM 759 O O . PHE A 1 94 ? 7.93 -9.625 -1.164 1 98.75 94 PHE A O 1
ATOM 766 N N . PHE A 1 95 ? 8.031 -8.445 0.691 1 98.31 95 PHE A N 1
ATOM 767 C CA . PHE A 1 95 ? 9.305 -9.039 1.08 1 98.31 95 PHE A CA 1
ATOM 768 C C . PHE A 1 95 ? 9.086 -10.242 1.988 1 98.31 95 PHE A C 1
ATOM 770 O O . PHE A 1 95 ? 8.25 -10.195 2.893 1 98.31 95 PHE A O 1
ATOM 777 N N . THR A 1 96 ? 9.828 -11.266 1.757 1 97.75 96 THR A N 1
ATOM 778 C CA . THR A 1 96 ? 9.633 -12.508 2.504 1 97.75 96 THR A CA 1
ATOM 779 C C . THR A 1 96 ? 10.922 -13.328 2.533 1 97.75 96 THR A C 1
ATOM 781 O O . THR A 1 96 ? 11.727 -13.258 1.606 1 97.75 96 THR A O 1
ATOM 784 N N . ASP A 1 97 ? 11.078 -14.125 3.604 1 96.12 97 ASP A N 1
ATOM 785 C CA . ASP A 1 97 ? 12.148 -15.117 3.643 1 96.12 97 ASP A CA 1
ATOM 786 C C . ASP A 1 97 ? 11.688 -16.453 3.078 1 96.12 97 ASP A C 1
ATOM 788 O O . ASP A 1 97 ? 12.469 -17.406 2.996 1 96.12 97 ASP A O 1
ATOM 792 N N . GLU A 1 98 ? 10.477 -16.547 2.625 1 96.19 98 GLU A N 1
ATOM 793 C CA . GLU A 1 98 ? 9.922 -17.719 1.96 1 96.19 98 GLU A CA 1
ATOM 794 C C . GLU A 1 98 ? 9.906 -17.531 0.445 1 96.19 98 GLU A C 1
ATOM 796 O O . GLU A 1 98 ? 8.969 -17.984 -0.228 1 96.19 98 GLU A O 1
ATOM 801 N N . PHE A 1 99 ? 10.836 -16.859 -0.019 1 97.62 99 PHE A N 1
ATOM 802 C CA . PHE A 1 99 ? 10.945 -16.438 -1.413 1 97.62 99 PHE A CA 1
ATOM 803 C C . PHE A 1 99 ? 10.867 -17.641 -2.344 1 97.62 99 PHE A C 1
ATOM 805 O O . PHE A 1 99 ? 10.031 -17.672 -3.25 1 97.62 99 PHE A O 1
ATOM 812 N N . GLU A 1 100 ? 11.641 -18.703 -2.098 1 96.5 100 GLU A N 1
ATOM 813 C CA . GLU A 1 100 ? 11.68 -19.875 -2.963 1 96.5 100 GLU A CA 1
ATOM 814 C C . GLU A 1 100 ? 10.367 -20.656 -2.902 1 96.5 100 GLU A C 1
ATOM 816 O O . GLU A 1 100 ? 9.883 -21.156 -3.926 1 96.5 100 GLU A O 1
ATOM 821 N N . THR A 1 101 ? 9.828 -20.719 -1.725 1 95.75 101 THR A N 1
ATOM 822 C CA . THR A 1 101 ? 8.562 -21.422 -1.545 1 95.75 101 THR A CA 1
ATOM 823 C C . THR A 1 101 ? 7.461 -20.766 -2.365 1 95.75 101 THR A C 1
ATOM 825 O O . THR A 1 101 ? 6.715 -21.438 -3.074 1 95.75 101 THR A O 1
ATOM 828 N N . ILE A 1 102 ? 7.41 -19.438 -2.299 1 97.38 102 ILE A N 1
ATOM 829 C CA . ILE A 1 102 ? 6.375 -18.703 -3.023 1 97.38 102 ILE A CA 1
ATOM 830 C C . ILE A 1 102 ? 6.621 -18.828 -4.527 1 97.38 102 ILE A C 1
ATOM 832 O O . ILE A 1 102 ? 5.684 -19.016 -5.301 1 97.38 102 ILE A O 1
ATOM 836 N N . TYR A 1 103 ? 7.832 -18.719 -4.91 1 98.12 103 TYR A N 1
ATOM 837 C CA . TYR A 1 103 ? 8.188 -18.828 -6.32 1 98.12 103 TYR A CA 1
ATOM 838 C C . TYR A 1 103 ? 7.715 -20.172 -6.887 1 98.12 103 TYR A C 1
ATOM 840 O O . TYR A 1 103 ? 7.094 -20.203 -7.953 1 98.12 103 TYR A O 1
ATOM 848 N N . GLU A 1 104 ? 7.953 -21.219 -6.176 1 96.75 104 GLU A N 1
ATOM 849 C CA . GLU A 1 104 ? 7.625 -22.562 -6.625 1 96.75 104 GLU A CA 1
ATOM 850 C C . GLU A 1 104 ? 6.113 -22.781 -6.668 1 96.75 104 GLU A C 1
ATOM 852 O O . GLU A 1 104 ? 5.613 -23.578 -7.473 1 96.75 104 GLU A O 1
ATOM 857 N N . ASN A 1 105 ? 5.453 -22.078 -5.852 1 95.56 105 ASN A N 1
ATOM 858 C CA . ASN A 1 105 ? 4.008 -22.234 -5.75 1 95.56 105 ASN A CA 1
ATOM 859 C C . ASN A 1 105 ? 3.279 -21.375 -6.777 1 95.56 105 ASN A C 1
ATOM 861 O O . ASN A 1 105 ? 2.061 -21.469 -6.922 1 95.56 105 ASN A O 1
ATOM 865 N N . MET A 1 106 ? 4.02 -20.547 -7.457 1 97.12 106 MET A N 1
ATOM 866 C CA . MET A 1 106 ? 3.406 -19.656 -8.438 1 97.12 106 MET A CA 1
ATOM 867 C C . MET A 1 106 ? 3.277 -20.359 -9.789 1 97.12 106 MET A C 1
ATOM 869 O O . MET A 1 106 ? 4.176 -21.078 -10.203 1 97.12 106 MET A O 1
ATOM 873 N N . GLU A 1 107 ? 2.207 -20.25 -10.492 1 93.94 107 GLU A N 1
ATOM 874 C CA . GLU A 1 107 ? 1.992 -20.922 -11.766 1 93.94 107 GLU A CA 1
ATOM 875 C C . GLU A 1 107 ? 2.91 -20.359 -12.852 1 93.94 107 GLU A C 1
ATOM 877 O O . GLU A 1 107 ? 3.545 -21.109 -13.586 1 93.94 107 GLU A O 1
ATOM 882 N N . GLU A 1 108 ? 3.043 -19.125 -13.102 1 95.88 108 GLU A N 1
ATOM 883 C CA . GLU A 1 108 ? 3.865 -18.469 -14.117 1 95.88 108 GLU A CA 1
ATOM 884 C C . GLU A 1 108 ? 4.586 -17.25 -13.539 1 95.88 108 GLU A C 1
ATOM 886 O O . GLU A 1 108 ? 4.391 -16.125 -14.008 1 95.88 108 GLU A O 1
ATOM 891 N N . PRO A 1 109 ? 5.488 -17.578 -12.656 1 97.94 109 PRO A N 1
ATOM 892 C CA . PRO A 1 109 ? 6.246 -16.438 -12.133 1 97.94 109 PRO A CA 1
ATOM 893 C C . PRO A 1 109 ? 7.203 -15.844 -13.156 1 97.94 109 PRO A C 1
ATOM 895 O O . PRO A 1 109 ? 7.645 -16.547 -14.07 1 97.94 109 PRO A O 1
ATOM 898 N N . GLY A 1 110 ? 7.422 -14.539 -13.023 1 98.31 110 GLY A N 1
ATOM 899 C CA . GLY A 1 110 ? 8.461 -13.922 -13.828 1 98.31 110 GLY A CA 1
ATOM 900 C C . GLY A 1 110 ? 9.852 -14.438 -13.508 1 98.31 110 GLY A C 1
ATOM 901 O O . GLY A 1 110 ? 10.039 -15.156 -12.523 1 98.31 110 GLY A O 1
ATOM 902 N N . GLU A 1 111 ? 10.75 -14.031 -14.305 1 98.06 111 GLU A N 1
ATOM 903 C CA . GLU A 1 111 ? 12.148 -14.391 -14.07 1 98.06 111 GLU A CA 1
ATOM 904 C C . GLU A 1 111 ? 12.672 -13.742 -12.789 1 98.06 111 GLU A C 1
ATOM 906 O O . GLU A 1 111 ? 12.336 -12.594 -12.492 1 98.06 111 GLU A O 1
ATOM 911 N N . ILE A 1 112 ? 13.484 -14.547 -12.094 1 98.44 112 ILE A N 1
ATOM 912 C CA . ILE A 1 112 ? 14.156 -13.984 -10.93 1 98.44 112 ILE A CA 1
ATOM 913 C C . ILE A 1 112 ? 15.234 -13 -11.375 1 98.44 112 ILE A C 1
ATOM 915 O O . ILE A 1 112 ? 16.047 -13.312 -12.25 1 98.44 112 ILE A O 1
ATOM 919 N N . THR A 1 113 ? 15.18 -11.859 -10.805 1 97.88 113 THR A N 1
ATOM 920 C CA . THR A 1 113 ? 16.156 -10.82 -11.133 1 97.88 113 THR A CA 1
ATOM 921 C C . THR A 1 113 ? 16.797 -10.258 -9.867 1 97.88 113 THR A C 1
ATOM 923 O O . THR A 1 113 ? 16.219 -10.344 -8.781 1 97.88 113 THR A O 1
ATOM 926 N N . ASP A 1 114 ? 17.984 -9.758 -9.992 1 96.19 114 ASP A N 1
ATOM 927 C CA . ASP A 1 114 ? 18.672 -9.047 -8.922 1 96.19 114 ASP A CA 1
ATOM 928 C C . ASP A 1 114 ? 18.469 -7.535 -9.047 1 96.19 114 ASP A C 1
ATOM 930 O O . ASP A 1 114 ? 18.938 -6.922 -10 1 96.19 114 ASP A O 1
ATOM 934 N N . ASN A 1 115 ? 17.766 -6.973 -8.188 1 91.75 115 ASN A N 1
ATOM 935 C CA . ASN A 1 115 ? 17.547 -5.531 -8.125 1 91.75 115 ASN A CA 1
ATOM 936 C C . ASN A 1 115 ? 18.266 -4.895 -6.949 1 91.75 115 ASN A C 1
ATOM 938 O O . ASN A 1 115 ? 17.734 -4.852 -5.836 1 91.75 115 ASN A O 1
ATOM 942 N N . ASN A 1 116 ? 19.453 -4.332 -7.305 1 86.81 116 ASN A N 1
ATOM 943 C CA . ASN A 1 116 ? 20.266 -3.693 -6.277 1 86.81 116 ASN A CA 1
ATOM 944 C C . ASN A 1 116 ? 20.531 -4.633 -5.102 1 86.81 116 ASN A C 1
ATOM 946 O O . ASN A 1 116 ? 20.312 -4.258 -3.947 1 86.81 116 ASN A O 1
ATOM 950 N N . GLY A 1 117 ? 20.797 -5.941 -5.375 1 91.44 117 GLY A N 1
ATOM 951 C CA . GLY A 1 117 ? 21.188 -6.898 -4.359 1 91.44 117 GLY A CA 1
ATOM 952 C C . GLY A 1 117 ? 20.016 -7.684 -3.791 1 91.44 117 GLY A C 1
ATOM 953 O O . GLY A 1 117 ? 20.203 -8.57 -2.955 1 91.44 117 GLY A O 1
ATOM 954 N N . ILE A 1 118 ? 18.875 -7.348 -4.172 1 95.31 118 ILE A N 1
ATOM 955 C CA . ILE A 1 118 ? 17.688 -8.055 -3.703 1 95.31 118 ILE A CA 1
ATOM 956 C C . ILE A 1 118 ? 17.109 -8.898 -4.836 1 95.31 118 ILE A C 1
ATOM 958 O O . ILE A 1 118 ? 16.797 -8.383 -5.91 1 95.31 118 ILE A O 1
ATOM 962 N N . LEU A 1 119 ? 17 -10.18 -4.613 1 98.19 119 LEU A N 1
ATOM 963 C CA . LEU A 1 119 ? 16.344 -11.031 -5.594 1 98.19 119 LEU A CA 1
ATOM 964 C C . LEU A 1 119 ? 14.836 -10.773 -5.605 1 98.19 119 LEU A C 1
ATOM 966 O O . LEU A 1 119 ? 14.203 -10.711 -4.547 1 98.19 119 LEU A O 1
ATOM 970 N N . THR A 1 120 ? 14.344 -10.602 -6.781 1 98.62 120 THR A N 1
ATOM 971 C CA . THR A 1 120 ? 12.914 -10.352 -6.93 1 98.62 120 THR A CA 1
ATOM 972 C C . THR A 1 120 ? 12.336 -11.164 -8.086 1 98.62 120 THR A C 1
ATOM 974 O O . THR A 1 120 ? 13.078 -11.602 -8.969 1 98.62 120 THR A O 1
ATOM 977 N N . PHE A 1 121 ? 11.047 -11.375 -8.078 1 98.69 121 PHE A N 1
ATOM 978 C CA . PHE A 1 121 ? 10.312 -11.812 -9.258 1 98.69 121 PHE A CA 1
ATOM 979 C C . PHE A 1 121 ? 8.898 -11.227 -9.258 1 98.69 121 PHE A C 1
ATOM 981 O O . PHE A 1 121 ? 8.359 -10.906 -8.203 1 98.69 121 PHE A O 1
ATOM 988 N N . ASN A 1 122 ? 8.359 -11.039 -10.398 1 98.25 122 ASN A N 1
ATOM 989 C CA . ASN A 1 122 ? 6.98 -10.57 -10.539 1 98.25 122 ASN A CA 1
ATOM 990 C C . ASN A 1 122 ? 6.008 -11.742 -10.664 1 98.25 122 ASN A C 1
ATOM 992 O O . ASN A 1 122 ? 6.402 -12.844 -11.039 1 98.25 122 ASN A O 1
ATOM 996 N N . PHE A 1 123 ? 4.781 -11.453 -10.312 1 98.44 123 PHE A N 1
ATOM 997 C CA . PHE A 1 123 ? 3.678 -12.375 -10.555 1 98.44 123 PHE A CA 1
ATOM 998 C C . PHE A 1 123 ? 2.393 -11.609 -10.859 1 98.44 123 PHE A C 1
ATOM 1000 O O . PHE A 1 123 ? 2.273 -10.43 -10.531 1 98.44 123 PHE A O 1
ATOM 1007 N N . SER A 1 124 ? 1.477 -12.289 -11.492 1 98 124 SER A N 1
ATOM 1008 C CA . SER A 1 124 ? 0.18 -11.688 -11.789 1 98 124 SER A CA 1
ATOM 1009 C C . SER A 1 124 ? -0.946 -12.422 -11.062 1 98 124 SER A C 1
ATOM 1011 O O . SER A 1 124 ? -0.911 -13.648 -10.93 1 98 124 SER A O 1
ATOM 1013 N N . ASP A 1 125 ? -1.893 -11.664 -10.617 1 98.19 125 ASP A N 1
ATOM 1014 C CA . ASP A 1 125 ? -3.123 -12.297 -10.148 1 98.19 125 ASP A CA 1
ATOM 1015 C C . ASP A 1 125 ? -3.992 -12.742 -11.328 1 98.19 125 ASP A C 1
ATOM 1017 O O . ASP A 1 125 ? -3.643 -12.508 -12.484 1 98.19 125 ASP A O 1
ATOM 1021 N N . PRO A 1 126 ? -5.113 -13.414 -11.109 1 98.31 126 PRO A N 1
ATOM 1022 C CA . PRO A 1 126 ? -5.918 -13.992 -12.188 1 98.31 126 PRO A CA 1
ATOM 1023 C C . PRO A 1 126 ? -6.488 -12.938 -13.133 1 98.31 126 PRO A C 1
ATOM 1025 O O . PRO A 1 126 ? -6.977 -13.266 -14.219 1 98.31 126 PRO A O 1
ATOM 1028 N N . GLU A 1 127 ? -6.477 -11.656 -12.75 1 98.5 127 GLU A N 1
ATOM 1029 C CA . GLU A 1 127 ? -6.996 -10.602 -13.609 1 98.5 127 GLU A CA 1
ATOM 1030 C C . GLU A 1 127 ? -5.867 -9.883 -14.336 1 98.5 127 GLU A C 1
ATOM 1032 O O . GLU A 1 127 ? -6.105 -8.914 -15.07 1 98.5 127 GLU A O 1
ATOM 1037 N N . GLY A 1 128 ? -4.676 -10.258 -14.078 1 97.56 128 GLY A N 1
ATOM 1038 C CA . GLY A 1 128 ? -3.551 -9.68 -14.805 1 97.56 128 GLY A CA 1
ATOM 1039 C C . GLY A 1 128 ? -2.889 -8.539 -14.062 1 97.56 128 GLY A C 1
ATOM 1040 O O . GLY A 1 128 ? -2.041 -7.836 -14.617 1 97.56 128 GLY A O 1
ATOM 1041 N N . ASN A 1 129 ? -3.293 -8.258 -12.852 1 97.75 129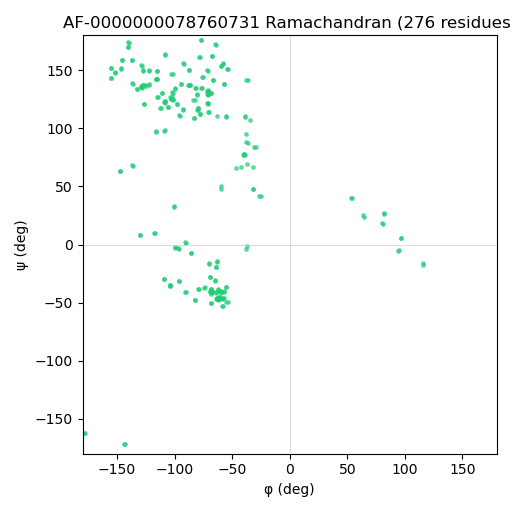 ASN A N 1
ATOM 1042 C CA . ASN A 1 129 ? -2.568 -7.293 -12.039 1 97.75 129 ASN A CA 1
ATOM 1043 C C . ASN A 1 129 ? -1.222 -7.84 -11.578 1 97.75 129 ASN A C 1
ATOM 1045 O O . ASN A 1 129 ? -1.15 -8.938 -11.016 1 97.75 129 ASN A O 1
ATOM 1049 N N . TYR A 1 130 ? -0.198 -7.062 -11.734 1 97.19 130 TYR A N 1
ATOM 1050 C CA . TYR A 1 130 ? 1.14 -7.547 -11.414 1 97.19 130 TYR A CA 1
ATOM 1051 C C . TYR A 1 130 ? 1.603 -7.016 -10.062 1 97.19 130 TYR A C 1
ATOM 1053 O O . TYR A 1 130 ? 1.324 -5.867 -9.711 1 97.19 130 TYR A O 1
ATOM 1061 N N . PHE A 1 131 ? 2.371 -7.836 -9.375 1 98.5 131 PHE A N 1
ATOM 1062 C CA . PHE A 1 131 ? 3.012 -7.539 -8.102 1 98.5 131 PHE A CA 1
ATOM 1063 C C . PHE A 1 131 ? 4.422 -8.109 -8.055 1 98.5 131 PHE A C 1
ATOM 1065 O O . PHE A 1 131 ? 4.84 -8.82 -8.977 1 98.5 131 PHE A O 1
ATOM 1072 N N . VAL A 1 132 ? 5.172 -7.793 -6.992 1 98.62 132 VAL A N 1
ATOM 1073 C CA . VAL A 1 132 ? 6.559 -8.227 -6.906 1 98.62 132 VAL A CA 1
ATOM 1074 C C . VAL A 1 132 ? 6.805 -8.914 -5.562 1 98.62 132 VAL A C 1
ATOM 1076 O O . VAL A 1 132 ? 6.297 -8.469 -4.531 1 98.62 132 VAL A O 1
ATOM 1079 N N . ILE A 1 133 ? 7.488 -10.008 -5.605 1 98.81 133 ILE A N 1
ATOM 1080 C CA . ILE A 1 133 ? 8.047 -10.625 -4.406 1 98.81 133 ILE A CA 1
ATOM 1081 C C . ILE A 1 133 ? 9.531 -10.305 -4.305 1 98.81 133 ILE A C 1
ATOM 1083 O O . ILE A 1 133 ? 10.258 -10.375 -5.301 1 98.81 133 ILE A O 1
ATOM 1087 N N . GLY A 1 134 ? 9.938 -9.867 -3.195 1 98.62 134 GLY A N 1
ATOM 1088 C CA . GLY A 1 134 ? 11.352 -9.656 -2.904 1 98.62 134 GLY A CA 1
ATOM 1089 C C . GLY A 1 134 ? 11.867 -10.555 -1.797 1 98.62 134 GLY A C 1
ATOM 1090 O O . GLY A 1 134 ? 11.172 -10.789 -0.806 1 98.62 134 GLY A O 1
ATOM 1091 N N . LYS A 1 135 ? 13.102 -10.992 -2.002 1 98.31 135 LYS A N 1
ATOM 1092 C CA . LYS A 1 135 ? 13.703 -11.875 -1.009 1 98.31 135 LYS A CA 1
ATOM 1093 C C . LYS A 1 135 ? 14.227 -11.078 0.186 1 98.31 135 LYS A C 1
ATOM 1095 O O . LYS A 1 135 ? 15.023 -10.156 0.024 1 98.31 135 LYS A O 1
ATOM 1100 N N . ALA A 1 136 ? 13.648 -11.359 1.322 1 95.19 136 ALA A N 1
ATOM 1101 C CA . ALA A 1 136 ? 14.125 -10.773 2.572 1 95.19 136 ALA A CA 1
ATOM 1102 C C . ALA A 1 136 ? 15.227 -11.625 3.193 1 95.19 136 ALA A C 1
ATOM 1104 O O . ALA A 1 136 ? 15.312 -12.828 2.932 1 95.19 136 ALA A O 1
ATOM 1105 N N . GLU A 1 137 ? 16.109 -10.922 3.914 1 83.19 137 GLU A N 1
ATOM 1106 C CA . GLU A 1 137 ? 17.109 -11.68 4.664 1 83.19 137 GLU A CA 1
ATOM 1107 C C . GLU A 1 137 ? 16.469 -12.398 5.852 1 83.19 137 GLU A C 1
ATOM 1109 O O . GLU A 1 137 ? 15.539 -11.883 6.473 1 83.19 137 GLU A O 1
ATOM 1114 N N . SER A 1 138 ? 16.75 -13.719 5.941 1 67.94 138 SER A N 1
ATOM 1115 C CA . SER A 1 138 ? 16.188 -14.508 7.031 1 67.94 138 SER A CA 1
ATOM 1116 C C . SER A 1 138 ? 16.531 -13.906 8.391 1 67.94 138 SER A C 1
ATOM 1118 O O . SER A 1 138 ? 17.625 -13.367 8.57 1 67.94 138 SER A O 1
ATOM 1120 N N . SER A 1 139 ? 15.547 -13.352 9.094 1 51.66 139 SER A N 1
ATOM 1121 C CA . SER A 1 139 ? 15.836 -12.922 10.453 1 51.66 139 SER A CA 1
ATOM 1122 C C . SER A 1 139 ? 16.297 -14.094 11.312 1 51.66 139 SER A C 1
ATOM 1124 O O . SER A 1 139 ? 15.5 -14.953 11.695 1 51.66 139 SER A O 1
ATOM 1126 N N . ASP A 1 140 ? 17.203 -14.875 10.945 1 40.72 140 ASP A N 1
ATOM 1127 C CA . ASP A 1 140 ? 17.703 -15.773 11.977 1 40.72 140 ASP A CA 1
ATOM 1128 C C . ASP A 1 140 ? 18.156 -15 13.211 1 40.72 140 ASP A C 1
ATOM 1130 O O . ASP A 1 140 ? 18.656 -13.883 13.102 1 40.72 140 ASP A O 1
ATOM 1134 N N . MET B 1 1 ? 11.453 -46.031 -13.602 1 29.5 1 MET B N 1
ATOM 1135 C CA . MET B 1 1 ? 11.172 -44.625 -13.867 1 29.5 1 MET B CA 1
ATOM 1136 C C . MET B 1 1 ? 10.828 -43.875 -12.578 1 29.5 1 MET B C 1
ATOM 1138 O O . MET B 1 1 ? 9.797 -44.156 -11.961 1 29.5 1 MET B O 1
ATOM 1142 N N . GLU B 1 2 ? 11.711 -43.312 -11.625 1 29.95 2 GLU B N 1
ATOM 1143 C CA . GLU B 1 2 ? 11.836 -43 -10.203 1 29.95 2 GLU B CA 1
ATOM 1144 C C . GLU B 1 2 ? 10.93 -41.844 -9.82 1 29.95 2 GLU B C 1
ATOM 1146 O O . GLU B 1 2 ? 10.672 -40.938 -10.641 1 29.95 2 GLU B O 1
ATOM 1151 N N . SER B 1 3 ? 9.969 -41.969 -8.852 1 30.86 3 SER B N 1
ATOM 1152 C CA . SER B 1 3 ? 8.961 -41.219 -8.125 1 30.86 3 SER B CA 1
ATOM 1153 C C . SER B 1 3 ? 9.523 -39.875 -7.621 1 30.86 3 SER B C 1
ATOM 1155 O O . SER B 1 3 ? 10.422 -39.875 -6.777 1 30.86 3 SER B O 1
ATOM 1157 N N . VAL B 1 4 ? 9.891 -38.906 -8.398 1 30.34 4 VAL B N 1
ATOM 1158 C CA . VAL B 1 4 ? 10.398 -37.562 -8.078 1 30.34 4 VAL B CA 1
ATOM 1159 C C . VAL B 1 4 ? 9.719 -37.062 -6.809 1 30.34 4 VAL B C 1
ATOM 1161 O O . VAL B 1 4 ? 8.492 -37.094 -6.688 1 30.34 4 VAL B O 1
ATOM 1164 N N . TYR B 1 5 ? 10.336 -36.969 -5.598 1 31.3 5 TYR B N 1
ATOM 1165 C CA . TYR B 1 5 ? 10.203 -36.438 -4.254 1 31.3 5 TYR B CA 1
ATOM 1166 C C . TYR B 1 5 ? 9.523 -35.062 -4.293 1 31.3 5 TYR B C 1
ATOM 1168 O O . TYR B 1 5 ? 10.078 -34.094 -4.848 1 31.3 5 TYR B O 1
ATOM 1176 N N . ARG B 1 6 ? 8.258 -34.812 -4.602 1 31.36 6 ARG B N 1
ATOM 1177 C CA . ARG B 1 6 ? 7.359 -33.719 -4.219 1 31.36 6 ARG B CA 1
ATOM 1178 C C . ARG B 1 6 ? 7.68 -33.219 -2.816 1 31.36 6 ARG B C 1
ATOM 1180 O O . ARG B 1 6 ? 7.328 -33.844 -1.823 1 31.36 6 ARG B O 1
ATOM 1187 N N . GLN B 1 7 ? 9.031 -32.938 -2.434 1 32.78 7 GLN B N 1
ATOM 1188 C CA . GLN B 1 7 ? 9.359 -32.375 -1.125 1 32.78 7 GLN B CA 1
ATOM 1189 C C . GLN B 1 7 ? 8.352 -31.297 -0.718 1 32.78 7 GLN B C 1
ATOM 1191 O O . GLN B 1 7 ? 8.211 -30.281 -1.396 1 32.78 7 GLN B O 1
ATOM 1196 N N . GLU B 1 8 ? 7.227 -31.5 -0.291 1 38.16 8 GLU B N 1
ATOM 1197 C CA . GLU B 1 8 ? 6.34 -30.719 0.564 1 38.16 8 GLU B CA 1
ATOM 1198 C C . GLU B 1 8 ? 7.129 -29.766 1.452 1 38.16 8 GLU B C 1
ATOM 1200 O O . GLU B 1 8 ? 7.707 -30.172 2.459 1 38.16 8 GLU B O 1
ATOM 1205 N N . ARG B 1 9 ? 8.086 -29.125 1.012 1 39.06 9 ARG B N 1
ATOM 1206 C CA . ARG B 1 9 ? 8.797 -28.188 1.866 1 39.06 9 ARG B CA 1
ATOM 1207 C C . ARG B 1 9 ? 7.828 -27.438 2.77 1 39.06 9 ARG B C 1
ATOM 1209 O O . ARG B 1 9 ? 7.035 -26.609 2.293 1 39.06 9 ARG B O 1
ATOM 1216 N N . LYS B 1 10 ? 7.305 -27.984 3.83 1 41.66 10 LYS B N 1
ATOM 1217 C CA . LYS B 1 10 ? 6.527 -27.547 4.984 1 41.66 10 LYS B CA 1
ATOM 1218 C C . LYS B 1 10 ? 6.992 -26.172 5.48 1 41.66 10 LYS B C 1
ATOM 1220 O O . LYS B 1 10 ? 8.188 -25.969 5.684 1 41.66 10 LYS B O 1
ATOM 1225 N N . SER B 1 11 ? 6.383 -25.125 4.891 1 49.25 11 SER B N 1
ATOM 1226 C CA . SER B 1 11 ? 6.613 -23.875 5.617 1 49.25 11 SER B CA 1
ATOM 1227 C C . SER B 1 11 ? 6.805 -24.141 7.105 1 49.25 11 SER B C 1
ATOM 1229 O O . SER B 1 11 ? 6.012 -24.844 7.727 1 49.25 11 SER B O 1
ATOM 1231 N N . ASN B 1 12 ? 8.016 -24.484 7.574 1 48.88 12 ASN B N 1
ATOM 1232 C CA . ASN B 1 12 ? 8.297 -24.562 9.008 1 48.88 12 ASN B CA 1
ATOM 1233 C C . ASN B 1 12 ? 7.582 -23.453 9.773 1 48.88 12 ASN B C 1
ATOM 1235 O O . ASN B 1 12 ? 7.953 -23.156 10.914 1 48.88 12 ASN B O 1
ATOM 1239 N N . ARG B 1 13 ? 6.941 -22.641 8.992 1 54.62 13 ARG B N 1
ATOM 1240 C CA . ARG B 1 13 ? 6.391 -21.547 9.773 1 54.62 13 ARG B CA 1
ATOM 1241 C C . ARG B 1 13 ? 5.254 -22.016 10.672 1 54.62 13 ARG B C 1
ATOM 1243 O O . ARG B 1 13 ? 4.465 -22.875 10.273 1 54.62 13 ARG B O 1
ATOM 1250 N N . LYS B 1 14 ? 5.578 -21.906 11.969 1 52.66 14 LYS B N 1
ATOM 1251 C CA . LYS B 1 14 ? 4.582 -22.188 13 1 52.66 14 LYS B CA 1
ATOM 1252 C C . LYS B 1 14 ? 3.195 -21.719 12.57 1 52.66 14 LYS B C 1
ATOM 1254 O O . LYS B 1 14 ? 3.07 -20.766 11.797 1 52.66 14 LYS B O 1
ATOM 1259 N N . LYS B 1 15 ? 2.242 -22.359 12.828 1 53.16 15 LYS B N 1
ATOM 1260 C CA . LYS B 1 15 ? 0.825 -22.031 12.703 1 53.16 15 LYS B CA 1
ATOM 1261 C C . LYS B 1 15 ? 0.559 -20.578 13.094 1 53.16 15 LYS B C 1
ATOM 1263 O O . LYS B 1 15 ? 1.012 -20.125 14.141 1 53.16 15 LYS B O 1
ATOM 1268 N N . GLY B 1 16 ? 0.21 -19.656 12.156 1 63.09 16 GLY B N 1
ATOM 1269 C CA . GLY B 1 16 ? -0.164 -18.281 12.438 1 63.09 16 GLY B CA 1
ATOM 1270 C C . GLY B 1 16 ? 0.808 -17.266 11.867 1 63.09 16 GLY B C 1
ATOM 1271 O O . GLY B 1 16 ? 0.54 -16.062 11.883 1 63.09 16 GLY B O 1
ATOM 1272 N N . GLN B 1 17 ? 2.004 -17.812 11.5 1 73.75 17 GLN B N 1
ATOM 1273 C CA . GLN B 1 17 ? 2.967 -16.828 11.008 1 73.75 17 GLN B CA 1
ATOM 1274 C C . GLN B 1 17 ? 2.738 -16.531 9.531 1 73.75 17 GLN B C 1
ATOM 1276 O O . GLN B 1 17 ? 2.633 -17.453 8.711 1 73.75 17 GLN B O 1
ATOM 1281 N N . MET B 1 18 ? 2.557 -15.344 9.266 1 88.81 18 MET B N 1
ATOM 1282 C CA . MET B 1 18 ? 2.32 -14.922 7.887 1 88.81 18 MET B CA 1
ATOM 1283 C C . MET B 1 18 ? 3.619 -14.922 7.09 1 88.81 18 MET B C 1
ATOM 1285 O O . MET B 1 18 ? 4.688 -14.641 7.629 1 88.81 18 MET B O 1
ATOM 1289 N N . MET B 1 19 ? 3.545 -15.273 5.84 1 93.94 19 MET B N 1
ATOM 1290 C CA . MET B 1 19 ? 4.711 -15.453 4.98 1 93.94 19 MET B CA 1
ATOM 1291 C C . MET B 1 19 ? 5.391 -14.125 4.691 1 93.94 19 MET B C 1
ATOM 1293 O O . MET B 1 19 ? 6.621 -14.039 4.672 1 93.94 19 MET B O 1
ATOM 1297 N N . ILE B 1 20 ? 4.602 -13.117 4.461 1 97.5 20 ILE B N 1
ATOM 1298 C CA . ILE B 1 20 ? 5.137 -11.812 4.09 1 97.5 20 ILE B CA 1
ATOM 1299 C C . ILE B 1 20 ? 5.594 -11.062 5.34 1 97.5 20 ILE B C 1
ATOM 1301 O O . ILE B 1 20 ? 4.859 -10.984 6.324 1 97.5 20 ILE B O 1
ATOM 1305 N N . GLN B 1 21 ? 6.777 -10.453 5.316 1 96.31 21 GLN B N 1
ATOM 1306 C CA . GLN B 1 21 ? 7.367 -9.797 6.477 1 96.31 21 GLN B CA 1
ATOM 1307 C C . GLN B 1 21 ? 7.238 -8.281 6.367 1 96.31 21 GLN B C 1
ATOM 1309 O O . GLN B 1 21 ? 7.137 -7.586 7.383 1 96.31 21 GLN B O 1
ATOM 1314 N N . LYS B 1 22 ? 7.348 -7.816 5.203 1 97.38 22 LYS B N 1
ATOM 1315 C CA . LYS B 1 22 ? 7.336 -6.383 4.93 1 97.38 22 LYS B CA 1
ATOM 1316 C C . LYS B 1 22 ? 6.789 -6.094 3.533 1 97.38 22 LYS B C 1
ATOM 1318 O O . LYS B 1 22 ? 6.91 -6.926 2.631 1 97.38 22 LYS B O 1
ATOM 1323 N N . THR B 1 23 ? 6.148 -4.984 3.404 1 98.62 23 THR B N 1
ATOM 1324 C CA . THR B 1 23 ? 5.645 -4.559 2.104 1 98.62 23 THR B CA 1
ATOM 1325 C C . THR B 1 23 ? 6.082 -3.131 1.793 1 98.62 23 THR B C 1
ATOM 1327 O O . THR B 1 23 ? 6.047 -2.262 2.666 1 98.62 23 THR B O 1
ATOM 1330 N N . ARG B 1 24 ? 6.527 -2.92 0.619 1 98.69 24 ARG B N 1
ATOM 1331 C CA . ARG B 1 24 ? 6.797 -1.577 0.117 1 98.69 24 ARG B CA 1
ATOM 1332 C C . ARG B 1 24 ? 5.762 -1.159 -0.921 1 98.69 24 ARG B C 1
ATOM 1334 O O . ARG B 1 24 ? 5.535 -1.873 -1.9 1 98.69 24 ARG B O 1
ATOM 1341 N N . VAL B 1 25 ? 5.129 -0.077 -0.668 1 98.88 25 VAL B N 1
ATOM 1342 C CA . VAL B 1 25 ? 4.18 0.537 -1.591 1 98.88 25 VAL B CA 1
ATOM 1343 C C . VAL B 1 25 ? 4.855 1.684 -2.34 1 98.88 25 VAL B C 1
ATOM 1345 O O . VAL B 1 25 ? 5.527 2.52 -1.732 1 98.88 25 VAL B O 1
ATOM 1348 N N . MET B 1 26 ? 4.652 1.732 -3.641 1 98.75 26 MET B N 1
ATOM 1349 C CA . MET B 1 26 ? 5.289 2.803 -4.406 1 98.75 26 MET B CA 1
ATOM 1350 C C . MET B 1 26 ? 4.402 4.043 -4.445 1 98.75 26 MET B C 1
ATOM 1352 O O . MET B 1 26 ? 3.182 3.934 -4.582 1 98.75 26 MET B O 1
ATOM 1356 N N . LEU B 1 27 ? 5.02 5.148 -4.273 1 98.88 27 LEU B N 1
ATOM 1357 C CA . LEU B 1 27 ? 4.414 6.469 -4.398 1 98.88 27 LEU B CA 1
ATOM 1358 C C . LEU B 1 27 ? 5.203 7.336 -5.371 1 98.88 27 LEU B C 1
ATOM 1360 O O . LEU B 1 27 ? 6.398 7.562 -5.184 1 98.88 27 LEU B O 1
ATOM 1364 N N . TYR B 1 28 ? 4.574 7.801 -6.41 1 98.81 28 TYR B N 1
ATOM 1365 C CA . TYR B 1 28 ? 5.223 8.602 -7.445 1 98.81 28 TYR B CA 1
ATOM 1366 C C . TYR B 1 28 ? 4.875 10.078 -7.293 1 98.81 28 TYR B C 1
ATOM 1368 O O . TYR B 1 28 ? 3.697 10.445 -7.293 1 98.81 28 TYR B O 1
ATOM 1376 N N . VAL B 1 29 ? 5.883 10.875 -7.207 1 98.88 29 VAL B N 1
ATOM 1377 C CA . VAL B 1 29 ? 5.648 12.281 -6.867 1 98.88 29 VAL B CA 1
ATOM 1378 C C . VAL B 1 29 ? 6.562 13.172 -7.695 1 98.88 29 VAL B C 1
ATOM 1380 O O . VAL B 1 29 ? 7.449 12.688 -8.398 1 98.88 29 VAL B O 1
ATOM 1383 N N . ASN B 1 30 ? 6.328 14.492 -7.656 1 98.62 30 ASN B N 1
ATOM 1384 C CA . ASN B 1 30 ? 7.18 15.445 -8.359 1 98.62 30 ASN B CA 1
ATOM 1385 C C . ASN B 1 30 ? 8.43 15.789 -7.555 1 98.62 30 ASN B C 1
ATOM 1387 O O . ASN B 1 30 ? 9.539 15.781 -8.086 1 98.62 30 ASN B O 1
ATOM 1391 N N . ASP B 1 31 ? 8.32 16.109 -6.266 1 98.69 31 ASP B N 1
ATOM 1392 C CA . ASP B 1 31 ? 9.406 16.484 -5.371 1 98.69 31 ASP B CA 1
ATOM 1393 C C . ASP B 1 31 ? 9.57 15.461 -4.242 1 98.69 31 ASP B C 1
ATOM 1395 O O . ASP B 1 31 ? 8.945 15.594 -3.189 1 98.69 31 ASP B O 1
ATOM 1399 N N . VAL B 1 32 ? 10.469 14.555 -4.383 1 98.75 32 VAL B N 1
ATOM 1400 C CA . VAL B 1 32 ? 10.656 13.414 -3.492 1 98.75 32 VAL B CA 1
ATOM 1401 C C . VAL B 1 32 ? 11.016 13.906 -2.092 1 98.75 32 VAL B C 1
ATOM 1403 O O . VAL B 1 32 ? 10.422 13.477 -1.103 1 98.75 32 VAL B O 1
ATOM 1406 N N . GLU B 1 33 ? 11.922 14.797 -1.985 1 98.31 33 GLU B N 1
ATOM 1407 C CA . GLU B 1 33 ? 12.391 15.281 -0.688 1 98.31 33 GLU B CA 1
ATOM 1408 C C . GLU B 1 33 ? 11.266 15.977 0.077 1 98.31 33 GLU B C 1
ATOM 1410 O O . GLU B 1 33 ? 11.086 15.742 1.273 1 98.31 33 GLU B O 1
ATOM 1415 N N . MET B 1 34 ? 10.547 16.828 -0.596 1 98.75 34 MET B N 1
ATOM 1416 C CA . MET B 1 34 ? 9.453 17.562 0.033 1 98.75 34 MET B CA 1
ATOM 1417 C C . MET B 1 34 ? 8.398 16.609 0.582 1 98.75 34 MET B C 1
ATOM 1419 O O . MET B 1 34 ? 7.949 16.766 1.718 1 98.75 34 MET B O 1
ATOM 1423 N N . ILE B 1 35 ? 8.016 15.648 -0.193 1 98.81 35 ILE B N 1
ATOM 1424 C CA . ILE B 1 35 ? 6.973 14.711 0.206 1 98.81 35 ILE B CA 1
ATOM 1425 C C . ILE B 1 35 ? 7.473 13.844 1.358 1 9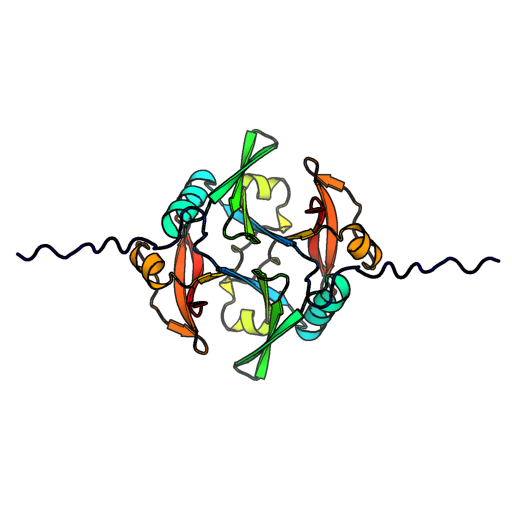8.81 35 ILE B C 1
ATOM 1427 O O . ILE B 1 35 ? 6.734 13.57 2.307 1 98.81 35 ILE B O 1
ATOM 1431 N N . CYS B 1 36 ? 8.742 13.406 1.298 1 98.75 36 CYS B N 1
ATOM 1432 C CA . CYS B 1 36 ? 9.297 12.602 2.377 1 98.75 36 CYS B CA 1
ATOM 1433 C C . CYS B 1 36 ? 9.352 13.391 3.678 1 98.75 36 CYS B C 1
ATOM 1435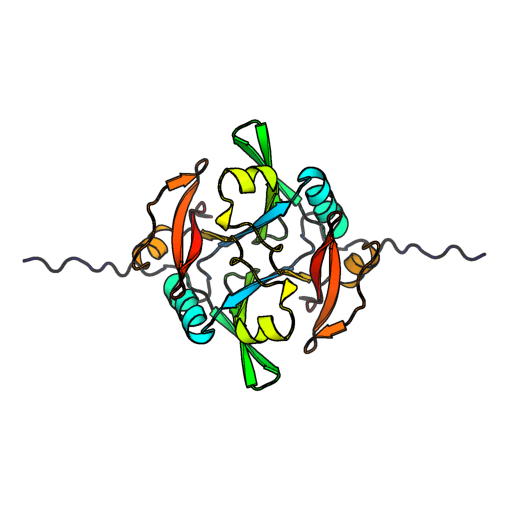 O O . CYS B 1 36 ? 9.023 12.867 4.746 1 98.75 36 CYS B O 1
ATOM 1437 N N . ARG B 1 37 ? 9.742 14.641 3.607 1 98.5 37 ARG B N 1
ATOM 1438 C CA . ARG B 1 37 ? 9.758 15.508 4.785 1 98.5 37 ARG B CA 1
ATOM 1439 C C . ARG B 1 37 ? 8.359 15.633 5.383 1 98.5 37 ARG B C 1
ATOM 1441 O O . ARG B 1 37 ? 8.195 15.586 6.602 1 98.5 37 ARG B O 1
ATOM 1448 N N . PHE B 1 38 ? 7.43 15.758 4.562 1 98.69 38 PHE B N 1
ATOM 1449 C CA . PHE B 1 38 ? 6.039 15.852 5 1 98.69 38 PHE B CA 1
ATOM 1450 C C . PHE B 1 38 ? 5.641 14.625 5.809 1 98.69 38 PHE B C 1
ATOM 1452 O O . PHE B 1 38 ? 5.09 14.75 6.906 1 98.69 38 PHE B O 1
ATOM 1459 N N . PHE B 1 39 ? 5.836 13.453 5.301 1 98.5 39 PHE B N 1
ATOM 1460 C CA . PHE B 1 39 ? 5.441 12.227 5.977 1 98.5 39 PHE B CA 1
ATOM 1461 C C . PHE B 1 39 ? 6.195 12.07 7.293 1 98.5 39 PHE B C 1
ATOM 1463 O O . PHE B 1 39 ? 5.641 11.57 8.273 1 98.5 39 PHE B O 1
ATOM 1470 N N . VAL B 1 40 ? 7.492 12.438 7.312 1 97.88 40 VAL B N 1
ATOM 1471 C CA . VAL B 1 40 ? 8.281 12.375 8.539 1 97.88 40 VAL B CA 1
ATOM 1472 C C . VAL B 1 40 ? 7.676 13.297 9.586 1 97.88 40 VAL B C 1
ATOM 1474 O O . VAL B 1 40 ? 7.43 12.883 10.727 1 97.88 40 VAL B O 1
ATOM 1477 N N . GLU B 1 41 ? 7.363 14.484 9.219 1 97.06 41 GLU B N 1
ATOM 1478 C CA . GLU B 1 41 ? 6.91 15.508 10.148 1 97.06 41 GLU B CA 1
ATOM 1479 C C . GLU B 1 41 ? 5.477 15.242 10.602 1 97.06 41 GLU B C 1
ATOM 1481 O O . GLU B 1 41 ? 5.137 15.461 11.766 1 97.06 41 GLU B O 1
ATOM 1486 N N . LYS B 1 42 ? 4.656 14.75 9.688 1 97.19 42 LYS B N 1
ATOM 1487 C CA . LYS B 1 42 ? 3.223 14.773 9.961 1 97.19 42 LYS B CA 1
ATOM 1488 C C . LYS B 1 42 ? 2.75 13.438 10.523 1 97.19 42 LYS B C 1
ATOM 1490 O O . LYS B 1 42 ? 1.803 13.391 11.312 1 97.19 42 LYS B O 1
ATOM 1495 N N . ILE B 1 43 ? 3.396 12.359 10.109 1 95.62 43 ILE B N 1
ATOM 1496 C CA . ILE B 1 43 ? 2.842 11.102 10.609 1 95.62 43 ILE B CA 1
ATOM 1497 C C . ILE B 1 43 ? 3.955 10.25 11.211 1 95.62 43 ILE B C 1
ATOM 1499 O O . ILE B 1 43 ? 3.766 9.055 11.461 1 95.62 43 ILE B O 1
ATOM 1503 N N . GLY B 1 44 ? 5.086 10.75 11.352 1 96.31 44 GLY B N 1
ATOM 1504 C CA . GLY B 1 44 ? 6.148 10.094 12.102 1 96.31 44 GLY B CA 1
ATOM 1505 C C . GLY B 1 44 ? 6.875 9.039 11.289 1 96.31 44 GLY B C 1
ATOM 1506 O O . GLY B 1 44 ? 7.41 8.078 11.859 1 96.31 44 GLY B O 1
ATOM 1507 N N . ALA B 1 45 ? 6.91 9.133 10 1 97.75 45 ALA B N 1
ATOM 1508 C CA . ALA B 1 45 ? 7.691 8.227 9.172 1 97.75 45 ALA B CA 1
ATOM 1509 C C . ALA B 1 45 ? 9.188 8.43 9.391 1 97.75 45 ALA B C 1
ATOM 1511 O O . ALA B 1 45 ? 9.602 9.43 9.984 1 97.75 45 ALA B O 1
ATOM 1512 N N . GLU B 1 46 ? 9.953 7.398 8.969 1 97.62 46 GLU B N 1
ATOM 1513 C CA . GLU B 1 46 ? 11.406 7.48 9.055 1 97.62 46 GLU B CA 1
ATOM 1514 C C . GLU B 1 46 ? 12.055 7.176 7.711 1 97.62 46 GLU B C 1
ATOM 1516 O O . GLU B 1 46 ? 11.641 6.254 7.008 1 97.62 46 GLU B O 1
ATOM 1521 N N . ILE B 1 47 ? 13.062 7.957 7.344 1 97.38 47 ILE B N 1
ATOM 1522 C CA . ILE B 1 47 ? 13.82 7.66 6.137 1 97.38 47 ILE B CA 1
ATOM 1523 C C . ILE B 1 47 ? 14.688 6.422 6.367 1 97.38 47 ILE B C 1
ATOM 1525 O O . ILE B 1 47 ? 15.539 6.41 7.262 1 97.38 47 ILE B O 1
ATOM 1529 N N . SER B 1 48 ? 14.5 5.484 5.609 1 96.38 48 SER B N 1
ATOM 1530 C CA . SER B 1 48 ? 15.227 4.234 5.82 1 96.38 48 SER B CA 1
ATOM 1531 C C . SER B 1 48 ? 16.359 4.078 4.809 1 96.38 48 SER B C 1
ATOM 1533 O O . SER B 1 48 ? 17.375 3.453 5.105 1 96.38 48 SER B O 1
ATOM 1535 N N . GLU B 1 49 ? 16.141 4.543 3.621 1 95.62 49 GLU B N 1
ATOM 1536 C CA . GLU B 1 49 ? 17.109 4.348 2.549 1 95.62 49 GLU B CA 1
ATOM 1537 C C . GLU B 1 49 ? 16.969 5.43 1.48 1 95.62 49 GLU B C 1
ATOM 1539 O O . GLU B 1 49 ? 15.875 5.941 1.241 1 95.62 49 GLU B O 1
ATOM 1544 N N . THR B 1 50 ? 18.062 5.859 0.935 1 96.31 50 THR B N 1
ATOM 1545 C CA . THR B 1 50 ? 18.078 6.633 -0.301 1 96.31 50 THR B CA 1
ATOM 1546 C C . THR B 1 50 ? 18.688 5.816 -1.44 1 96.31 50 THR B C 1
ATOM 1548 O O . THR B 1 50 ? 19.766 5.238 -1.292 1 96.31 50 THR B O 1
ATOM 1551 N N . ILE B 1 51 ? 18 5.789 -2.51 1 95.06 51 ILE B N 1
ATOM 1552 C CA . ILE B 1 51 ? 18.406 4.949 -3.633 1 95.06 51 ILE B CA 1
ATOM 1553 C C . ILE B 1 51 ? 18.781 5.832 -4.824 1 95.06 51 ILE B C 1
ATOM 1555 O O . ILE B 1 51 ? 17.969 6.645 -5.277 1 95.06 51 ILE B O 1
ATOM 1559 N N . GLU B 1 52 ? 19.953 5.602 -5.328 1 94.31 52 GLU B N 1
ATOM 1560 C CA . GLU B 1 52 ? 20.359 6.273 -6.562 1 94.31 52 GLU B CA 1
ATOM 1561 C C . GLU B 1 52 ? 19.766 5.578 -7.785 1 94.31 52 GLU B C 1
ATOM 1563 O O . GLU B 1 52 ? 19.859 4.355 -7.922 1 94.31 52 GLU B O 1
ATOM 1568 N N . LEU B 1 53 ? 19.156 6.395 -8.586 1 93.81 53 LEU B N 1
ATOM 1569 C CA . LEU B 1 53 ? 18.547 5.902 -9.82 1 93.81 53 LEU B CA 1
ATOM 1570 C C . LEU B 1 53 ? 19.344 6.348 -11.039 1 93.81 53 LEU B C 1
ATOM 1572 O O . LEU B 1 53 ? 20.203 7.227 -10.93 1 93.81 53 LEU B O 1
ATOM 1576 N N . PRO B 1 54 ? 19.109 5.703 -12.164 1 91.94 54 PRO B N 1
ATOM 1577 C CA . PRO B 1 54 ? 19.75 6.176 -13.391 1 91.94 54 PRO B CA 1
ATOM 1578 C C . PRO B 1 54 ? 19.484 7.656 -13.656 1 91.94 54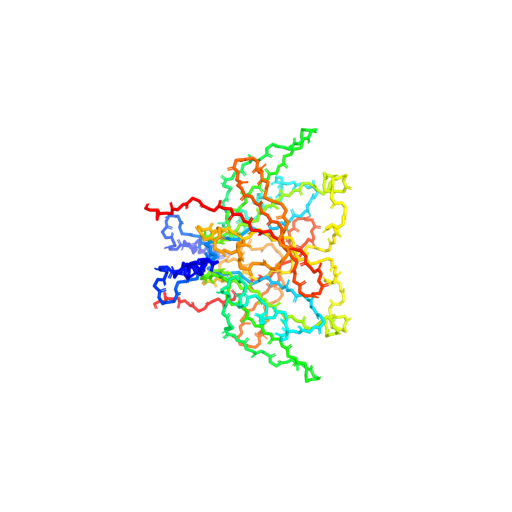 PRO B C 1
ATOM 1580 O O . PRO B 1 54 ? 18.484 8.203 -13.211 1 91.94 54 PRO B O 1
ATOM 1583 N N . GLU B 1 55 ? 20.453 8.312 -14.352 1 94.5 55 GLU B N 1
ATOM 1584 C CA . GLU B 1 55 ? 20.359 9.688 -14.828 1 94.5 55 GLU B CA 1
ATOM 1585 C C . GLU B 1 55 ? 20.25 10.672 -13.672 1 94.5 55 GLU B C 1
ATOM 1587 O O . GLU B 1 55 ? 19.516 11.656 -13.742 1 94.5 55 GLU B O 1
ATOM 1592 N N . GLU B 1 56 ? 20.703 10.391 -12.516 1 92.38 56 GLU B N 1
ATOM 1593 C CA . GLU B 1 56 ? 20.906 11.266 -11.367 1 92.38 56 GLU B CA 1
ATOM 1594 C C . GLU B 1 56 ? 19.594 11.5 -10.617 1 92.38 56 GLU B C 1
ATOM 1596 O O . GLU B 1 56 ? 19.438 12.516 -9.938 1 92.38 56 GLU B O 1
ATOM 1601 N N . PHE B 1 57 ? 18.688 10.633 -10.875 1 95.12 57 PHE B N 1
ATOM 1602 C CA . PHE B 1 57 ? 17.484 10.664 -10.055 1 95.12 57 PHE B CA 1
ATOM 1603 C C . PHE B 1 57 ? 17.734 9.992 -8.711 1 95.12 57 PHE B C 1
ATOM 1605 O O . PHE B 1 57 ? 18.734 9.289 -8.531 1 95.12 57 PHE B O 1
ATOM 1612 N N . LYS B 1 58 ? 16.844 10.305 -7.758 1 96.81 58 LYS B N 1
ATOM 1613 C CA . LYS B 1 58 ? 16.906 9.711 -6.426 1 96.81 58 LYS B CA 1
ATOM 1614 C C . LYS B 1 58 ? 15.531 9.289 -5.938 1 96.81 58 LYS B C 1
ATOM 1616 O O . LYS B 1 58 ? 14.547 9.992 -6.164 1 96.81 58 LYS B O 1
ATOM 1621 N N . SER B 1 59 ? 15.508 8.164 -5.344 1 98.12 59 SER B N 1
ATOM 1622 C CA . SER B 1 59 ? 14.336 7.691 -4.621 1 98.12 59 SER B CA 1
ATOM 1623 C C . SER B 1 59 ? 14.617 7.566 -3.127 1 98.12 59 SER B C 1
ATOM 1625 O O . SER B 1 59 ? 15.766 7.363 -2.723 1 98.12 59 SER B O 1
ATOM 1627 N N . ILE B 1 60 ? 13.641 7.75 -2.361 1 98.62 60 ILE B N 1
ATOM 1628 C CA . ILE B 1 60 ? 13.75 7.582 -0.916 1 98.62 60 ILE B CA 1
ATOM 1629 C C . ILE B 1 60 ? 12.742 6.539 -0.441 1 98.62 60 ILE B C 1
ATOM 1631 O O . ILE B 1 60 ? 11.594 6.527 -0.887 1 98.62 60 ILE B O 1
ATOM 1635 N N . VAL B 1 61 ? 13.172 5.688 0.435 1 98.56 61 VAL B N 1
ATOM 1636 C CA . VAL B 1 61 ? 12.297 4.734 1.104 1 98.56 61 VAL B CA 1
ATOM 1637 C C . VAL B 1 61 ? 11.969 5.23 2.512 1 98.56 61 VAL B C 1
ATOM 1639 O O . VAL B 1 61 ? 12.875 5.52 3.297 1 98.56 61 VAL B O 1
ATOM 1642 N N . LEU B 1 62 ? 10.68 5.34 2.777 1 98.69 62 LEU B N 1
ATOM 1643 C CA . LEU B 1 62 ? 10.18 5.719 4.094 1 98.69 62 LEU B CA 1
ATOM 1644 C C . LEU B 1 62 ? 9.664 4.504 4.852 1 98.69 62 LEU B C 1
ATOM 1646 O O . LEU B 1 62 ? 8.852 3.734 4.32 1 98.69 62 LEU B O 1
ATOM 1650 N N . SER B 1 63 ? 10.141 4.316 6.051 1 98.31 63 SER B N 1
ATOM 1651 C CA . SER B 1 63 ? 9.484 3.391 6.965 1 98.31 63 SER B CA 1
ATOM 1652 C C . SER B 1 63 ? 8.266 4.035 7.621 1 98.31 63 SER B C 1
ATOM 1654 O O . SER B 1 63 ? 8.398 5.035 8.336 1 98.31 63 SER B O 1
ATOM 1656 N N . ILE B 1 64 ? 7.105 3.502 7.34 1 98.38 64 ILE B N 1
ATOM 1657 C CA . ILE B 1 64 ? 5.855 4 7.906 1 98.38 64 ILE B CA 1
ATOM 1658 C C . ILE B 1 64 ? 5.555 3.268 9.211 1 98.38 64 ILE B C 1
ATOM 1660 O O . ILE B 1 64 ? 5.027 3.859 10.156 1 98.38 64 ILE B O 1
ATOM 1664 N N . SER B 1 65 ? 5.773 2.025 9.266 1 97.31 65 SER B N 1
ATOM 1665 C CA . SER B 1 65 ? 5.777 1.112 10.398 1 97.31 65 SER B CA 1
ATOM 1666 C C . SER B 1 65 ? 6.855 0.046 10.25 1 97.31 65 SER B C 1
ATOM 1668 O O . SER B 1 65 ? 7.703 0.133 9.359 1 97.31 65 SER B O 1
ATOM 1670 N N . LYS B 1 66 ? 6.82 -0.905 11.133 1 94.94 66 LYS B N 1
ATOM 1671 C CA . LYS B 1 66 ? 7.832 -1.959 11.062 1 94.94 66 LYS B CA 1
ATOM 1672 C C . LYS B 1 66 ? 7.688 -2.777 9.781 1 94.94 66 LYS B C 1
ATOM 1674 O O . LYS B 1 66 ? 8.68 -3.227 9.211 1 94.94 66 LYS B O 1
ATOM 1679 N N . GLU B 1 67 ? 6.441 -2.906 9.289 1 97.06 67 GLU B N 1
ATOM 1680 C CA . GLU B 1 67 ? 6.23 -3.836 8.188 1 97.06 67 GLU B CA 1
ATOM 1681 C C . GLU B 1 67 ? 5.746 -3.104 6.938 1 97.06 67 GLU B C 1
ATOM 1683 O O . GLU B 1 67 ? 5.355 -3.736 5.953 1 97.06 67 GLU B O 1
ATOM 1688 N N . LEU B 1 68 ? 5.777 -1.778 6.953 1 98.06 68 LEU B N 1
ATOM 1689 C CA . LEU B 1 68 ? 5.328 -1.029 5.785 1 98.06 68 LEU B CA 1
ATOM 1690 C C . LEU B 1 68 ? 6.328 0.062 5.422 1 98.06 68 LEU B C 1
ATOM 1692 O O . LEU B 1 68 ? 6.762 0.828 6.289 1 98.06 68 LEU B O 1
ATOM 1696 N N . GLU B 1 69 ? 6.594 0.101 4.164 1 98.56 69 GLU B N 1
ATOM 1697 C CA . GLU B 1 69 ? 7.422 1.155 3.582 1 98.56 69 GLU B CA 1
ATOM 1698 C C . GLU B 1 69 ? 6.715 1.827 2.408 1 98.56 69 GLU B C 1
ATOM 1700 O O . GLU B 1 69 ? 5.906 1.197 1.722 1 98.56 69 GLU B O 1
ATOM 1705 N N . LEU B 1 70 ? 7.035 3.078 2.242 1 98.88 70 LEU B N 1
ATOM 1706 C CA . LEU B 1 70 ? 6.742 3.775 0.995 1 98.88 70 LEU B CA 1
ATOM 1707 C C . LEU B 1 70 ? 8.008 3.979 0.176 1 98.88 70 LEU B C 1
ATOM 1709 O O . LEU B 1 70 ? 8.977 4.57 0.66 1 98.88 70 LEU B O 1
ATOM 1713 N N . GLY B 1 71 ? 8.078 3.428 -1 1 98.75 71 GLY B N 1
ATOM 1714 C CA . GLY B 1 71 ? 9.078 3.832 -1.973 1 98.75 71 GLY B CA 1
ATOM 1715 C C . GLY B 1 71 ? 8.68 5.059 -2.77 1 98.75 71 GLY B C 1
ATOM 1716 O O . GLY B 1 71 ? 7.797 4.984 -3.631 1 98.75 71 GLY B O 1
ATOM 1717 N N . VAL B 1 72 ? 9.297 6.125 -2.516 1 98.88 72 VAL B N 1
ATOM 1718 C CA . VAL B 1 72 ? 8.922 7.391 -3.141 1 98.88 72 VAL B CA 1
ATOM 1719 C C . VAL B 1 72 ? 9.828 7.66 -4.34 1 98.88 72 VAL B C 1
ATOM 1721 O O . VAL B 1 72 ? 11.047 7.734 -4.195 1 98.88 72 VAL B O 1
ATOM 1724 N N . PHE B 1 73 ? 9.266 7.801 -5.492 1 98.75 73 PHE B N 1
ATOM 1725 C CA . PHE B 1 73 ? 9.992 7.961 -6.746 1 98.75 73 PHE B CA 1
ATOM 1726 C C . PHE B 1 73 ? 9.594 9.266 -7.438 1 98.75 73 PHE B C 1
ATOM 1728 O O . PHE B 1 73 ? 8.445 9.695 -7.348 1 98.75 73 PHE B O 1
ATOM 1735 N N . PRO B 1 74 ? 10.555 9.828 -8.18 1 98.56 74 PRO B N 1
ATOM 1736 C CA . PRO B 1 74 ? 10.164 10.953 -9.031 1 98.56 74 PRO B CA 1
ATOM 1737 C C . PRO B 1 74 ? 9.25 10.531 -10.18 1 98.56 74 PRO B C 1
ATOM 1739 O O . PRO B 1 74 ? 9.578 9.609 -10.93 1 98.56 74 PRO B O 1
ATOM 1742 N N . LYS B 1 75 ? 8.18 11.25 -10.312 1 98.19 75 LYS B N 1
ATOM 1743 C CA . LYS B 1 75 ? 7.23 10.945 -11.375 1 98.19 75 LYS B CA 1
ATOM 1744 C C . LYS B 1 75 ? 7.906 10.977 -12.742 1 98.19 75 LYS B C 1
ATOM 1746 O O . LYS B 1 75 ? 7.605 10.156 -13.609 1 98.19 75 LYS B O 1
ATOM 1751 N N . VAL B 1 76 ? 8.773 11.906 -12.977 1 97.94 76 VAL B N 1
ATOM 1752 C CA . VAL B 1 76 ? 9.453 12.07 -14.266 1 97.94 76 VAL B CA 1
ATOM 1753 C C . VAL B 1 76 ? 10.266 10.812 -14.578 1 97.94 76 VAL B C 1
ATOM 1755 O O . VAL B 1 76 ? 10.336 10.391 -15.734 1 97.94 76 VAL B O 1
ATOM 1758 N N . PHE B 1 77 ? 10.898 10.25 -13.617 1 98 77 PHE B N 1
ATOM 1759 C CA . PHE B 1 77 ? 11.641 9.008 -13.797 1 98 77 PHE B CA 1
ATOM 1760 C C . PHE B 1 77 ? 10.719 7.867 -14.195 1 98 77 PHE B C 1
ATOM 1762 O O . PHE B 1 77 ? 11 7.133 -15.141 1 98 77 PHE B O 1
ATOM 1769 N N . VAL B 1 78 ? 9.617 7.746 -13.516 1 98 78 VAL B N 1
ATOM 1770 C CA . VAL B 1 78 ? 8.672 6.656 -13.75 1 98 78 VAL B CA 1
ATOM 1771 C C . VAL B 1 78 ? 8.039 6.812 -15.125 1 98 78 VAL B C 1
ATOM 1773 O O . VAL B 1 78 ? 7.82 5.824 -15.836 1 98 78 VAL B O 1
ATOM 1776 N N . GLN B 1 79 ? 7.715 8.031 -15.469 1 97.69 79 GLN B N 1
ATOM 1777 C CA . GLN B 1 79 ? 7.168 8.305 -16.797 1 97.69 79 GLN B CA 1
ATOM 1778 C C . GLN B 1 79 ? 8.094 7.793 -17.891 1 97.69 79 GLN B C 1
ATOM 1780 O O . GLN B 1 79 ? 7.629 7.312 -18.938 1 97.69 79 GLN B O 1
ATOM 1785 N N . LYS B 1 80 ? 9.367 7.902 -17.672 1 96.81 80 LYS B N 1
ATOM 1786 C CA . LYS B 1 80 ? 10.375 7.527 -18.656 1 96.81 80 LYS B CA 1
ATOM 1787 C C . LYS B 1 80 ? 10.578 6.016 -18.688 1 96.81 80 LYS B C 1
ATOM 1789 O O . LYS B 1 80 ? 10.719 5.426 -19.75 1 96.81 80 LYS B O 1
ATOM 1794 N N . PHE B 1 81 ? 10.547 5.355 -17.547 1 95.06 81 PHE B N 1
ATOM 1795 C CA . PHE B 1 81 ? 11.047 3.988 -17.469 1 95.06 81 PHE B CA 1
ATOM 1796 C C . PHE B 1 81 ? 9.898 3.002 -17.297 1 95.06 81 PHE B C 1
ATOM 1798 O O . PHE B 1 81 ? 10.008 1.838 -17.688 1 95.06 81 PHE B O 1
ATOM 1805 N N . SER B 1 82 ? 8.789 3.395 -16.656 1 95.94 82 SER B N 1
ATOM 1806 C CA . SER B 1 82 ? 7.641 2.531 -16.406 1 95.94 82 SER B CA 1
ATOM 1807 C C . SER B 1 82 ? 6.34 3.322 -16.422 1 95.94 82 SER B C 1
ATOM 1809 O O . SER B 1 82 ? 5.605 3.338 -15.43 1 95.94 82 SER B O 1
ATOM 1811 N N . PRO B 1 83 ? 6 3.914 -17.562 1 97.06 83 PRO B N 1
ATOM 1812 C CA . PRO B 1 83 ? 4.832 4.793 -17.625 1 97.06 83 PRO B CA 1
ATOM 1813 C C . PRO B 1 83 ? 3.521 4.059 -17.344 1 97.06 83 PRO B C 1
ATOM 1815 O O . PRO B 1 83 ? 2.539 4.676 -16.922 1 97.06 83 PRO B O 1
ATOM 1818 N N . GLU B 1 84 ? 3.457 2.752 -17.453 1 95.44 84 GLU B N 1
ATOM 1819 C CA . GLU B 1 84 ? 2.242 1.954 -17.328 1 95.44 84 GLU B CA 1
ATOM 1820 C C . GLU B 1 84 ? 1.746 1.928 -15.875 1 95.44 84 GLU B C 1
ATOM 1822 O O . GLU B 1 84 ? 0.588 1.593 -15.617 1 95.44 84 GLU B O 1
ATOM 1827 N N . VAL B 1 85 ? 2.59 2.301 -14.945 1 96.5 85 VAL B N 1
ATOM 1828 C CA . VAL B 1 85 ? 2.195 2.217 -13.539 1 96.5 85 VAL B CA 1
ATOM 1829 C C . VAL B 1 85 ? 1.685 3.576 -13.062 1 96.5 85 VAL B C 1
ATOM 1831 O O . VAL B 1 85 ? 1.225 3.711 -11.93 1 96.5 85 VAL B O 1
ATOM 1834 N N . LEU B 1 86 ? 1.777 4.531 -13.953 1 96.69 86 LEU B N 1
ATOM 1835 C CA . LEU B 1 86 ? 1.383 5.871 -13.539 1 96.69 86 LEU B CA 1
ATOM 1836 C C . LEU B 1 86 ? -0.135 6 -13.477 1 96.69 86 LEU B C 1
ATOM 1838 O O . LEU B 1 86 ? -0.839 5.531 -14.375 1 96.69 86 LEU B O 1
ATOM 1842 N N . GLY B 1 87 ? -0.628 6.566 -12.469 1 95.88 87 GLY B N 1
ATOM 1843 C CA . GLY B 1 87 ? -2.025 6.82 -12.164 1 95.88 87 GLY B CA 1
ATOM 1844 C C . GLY B 1 87 ? -2.223 7.57 -10.859 1 95.88 87 GLY B C 1
ATOM 1845 O O . GLY B 1 87 ? -1.332 8.305 -10.414 1 95.88 87 GLY B O 1
ATOM 1846 N N . PRO B 1 88 ? -3.408 7.523 -10.336 1 97.19 88 PRO B N 1
ATOM 1847 C CA . PRO B 1 88 ? -3.605 8.133 -9.016 1 97.19 88 PRO B CA 1
ATOM 1848 C C . PRO B 1 88 ? -2.693 7.539 -7.949 1 97.19 88 PRO B C 1
ATOM 1850 O O . PRO B 1 88 ? -2.178 6.43 -8.117 1 97.19 88 PRO B O 1
ATOM 1853 N N . PRO B 1 89 ? -2.447 8.305 -6.926 1 98.06 89 PRO B N 1
ATOM 1854 C CA . PRO B 1 89 ? -1.686 7.707 -5.828 1 98.06 89 PRO B CA 1
ATOM 1855 C C . PRO B 1 89 ? -2.385 6.492 -5.219 1 98.06 89 PRO B C 1
ATOM 1857 O O . PRO B 1 89 ? -3.607 6.359 -5.332 1 98.06 89 PRO B O 1
ATOM 1860 N N . PRO B 1 90 ? -1.593 5.609 -4.645 1 98.5 90 PRO B N 1
ATOM 1861 C CA . PRO B 1 90 ? -2.254 4.496 -3.961 1 98.5 90 PRO B CA 1
ATOM 1862 C C . PRO B 1 90 ? -3.223 4.957 -2.877 1 98.5 90 PRO B C 1
ATOM 1864 O O . PRO B 1 90 ? -2.93 5.906 -2.145 1 98.5 90 PRO B O 1
ATOM 1867 N N . SER B 1 91 ? -4.391 4.309 -2.816 1 98.5 91 SER B N 1
ATOM 1868 C CA . SER B 1 91 ? -5.355 4.547 -1.748 1 98.5 91 SER B CA 1
ATOM 1869 C C . SER B 1 91 ? -4.945 3.838 -0.462 1 98.5 91 SER B C 1
ATOM 1871 O O . SER B 1 91 ? -4.949 2.607 -0.399 1 98.5 91 SER B O 1
ATOM 1873 N N . LEU B 1 92 ? -4.578 4.605 0.563 1 98.75 92 LEU B N 1
ATOM 1874 C CA . LEU B 1 92 ? -4.027 4.078 1.807 1 98.75 92 LEU B CA 1
ATOM 1875 C C . LEU B 1 92 ? -4.824 4.57 3.008 1 98.75 92 LEU B C 1
ATOM 1877 O O . LEU B 1 92 ? -5.203 5.742 3.07 1 98.75 92 LEU B O 1
ATOM 1881 N N . VAL B 1 93 ? -5.098 3.736 3.943 1 98.62 93 VAL B N 1
ATOM 1882 C CA . VAL B 1 93 ? -5.535 4.082 5.289 1 98.62 93 VAL B CA 1
ATOM 1883 C C . VAL B 1 93 ? -4.457 3.703 6.301 1 98.62 93 VAL B C 1
ATOM 1885 O O . VAL B 1 93 ? -4.07 2.537 6.398 1 98.62 93 VAL B O 1
ATOM 1888 N N . PHE B 1 94 ? -3.93 4.641 6.977 1 98.75 94 PHE B N 1
ATOM 1889 C CA . PHE B 1 94 ? -2.982 4.43 8.062 1 98.75 94 PHE B CA 1
ATOM 1890 C C . PHE B 1 94 ? -3.701 4.359 9.406 1 98.75 94 PHE B C 1
ATOM 1892 O O . PHE B 1 94 ? -4.273 5.355 9.859 1 98.75 94 PHE B O 1
ATOM 1899 N N . PHE B 1 95 ? -3.648 3.26 10.055 1 98.31 95 PHE B N 1
ATOM 1900 C CA . PHE B 1 95 ? -4.316 3.115 11.344 1 98.31 95 PHE B CA 1
ATOM 1901 C C . PHE B 1 95 ? -3.355 3.412 12.492 1 98.31 95 PHE B C 1
ATOM 1903 O O . PHE B 1 95 ? -2.201 2.979 12.469 1 98.31 95 PHE B O 1
ATOM 1910 N N . THR B 1 96 ? -3.838 4.109 13.461 1 97.75 96 THR B N 1
ATOM 1911 C CA . THR B 1 96 ? -2.979 4.527 14.562 1 97.75 96 THR B CA 1
ATOM 1912 C C . THR B 1 96 ? -3.799 4.777 15.82 1 97.75 96 THR B C 1
ATOM 1914 O O . THR B 1 96 ? -4.973 5.145 15.742 1 97.75 96 THR B O 1
ATOM 1917 N N . ASP B 1 97 ? -3.15 4.59 16.984 1 96.06 97 ASP B N 1
ATOM 1918 C CA . ASP B 1 97 ? -3.758 5 18.25 1 96.06 97 ASP B CA 1
ATOM 1919 C C . ASP B 1 97 ? -3.369 6.434 18.609 1 96.06 97 ASP B C 1
ATOM 1921 O O . ASP B 1 97 ? -3.807 6.965 19.625 1 96.06 97 ASP B O 1
ATOM 1925 N N . GLU B 1 98 ? -2.625 7.098 17.781 1 96.19 98 GLU B N 1
ATOM 1926 C CA . GLU B 1 98 ? -2.258 8.5 17.922 1 96.19 98 GLU B CA 1
ATOM 1927 C C . GLU B 1 98 ? -3.107 9.391 17.031 1 96.19 98 GLU B C 1
ATOM 1929 O O . GLU B 1 98 ? -2.613 10.375 16.469 1 96.19 98 GLU B O 1
ATOM 1934 N N . PHE B 1 99 ? -4.285 8.992 16.844 1 97.56 99 PHE B N 1
ATOM 1935 C CA . PHE B 1 99 ? -5.227 9.609 15.914 1 97.56 99 PHE B CA 1
ATOM 1936 C C . PHE B 1 99 ? -5.371 11.102 16.188 1 97.56 99 PHE B C 1
ATOM 1938 O O . PHE B 1 99 ? -5.18 11.922 15.297 1 97.56 99 PHE B O 1
ATOM 1945 N N . GLU B 1 100 ? -5.602 11.508 17.453 1 96.44 100 GLU B N 1
ATOM 1946 C CA . GLU B 1 100 ? -5.824 12.906 17.812 1 96.44 100 GLU B CA 1
ATOM 1947 C C . GLU B 1 100 ? -4.547 13.727 17.641 1 96.44 100 GLU B C 1
ATOM 1949 O O . GLU B 1 100 ? -4.59 14.867 17.188 1 96.44 100 GLU B O 1
ATOM 1954 N N . THR B 1 101 ? -3.457 13.102 18 1 95.75 101 THR B N 1
ATOM 1955 C CA . THR B 1 101 ? -2.168 13.773 17.875 1 95.75 101 THR B CA 1
ATOM 1956 C C . THR B 1 101 ? -1.884 14.117 16.406 1 95.75 101 THR B C 1
ATOM 1958 O O . THR B 1 101 ? -1.5 15.242 16.094 1 95.75 101 THR B O 1
ATOM 1961 N N . ILE B 1 102 ? -2.131 13.148 15.539 1 97.38 102 ILE B N 1
ATOM 1962 C CA . ILE B 1 102 ? -1.864 13.367 14.117 1 97.38 102 ILE B CA 1
ATOM 1963 C C . ILE B 1 102 ? -2.848 14.391 13.562 1 97.38 102 ILE B C 1
ATOM 1965 O O . ILE B 1 102 ? -2.465 15.273 12.781 1 97.38 102 ILE B O 1
ATOM 1969 N N . TYR B 1 103 ? -4.047 14.289 13.969 1 98.12 103 TYR B N 1
ATO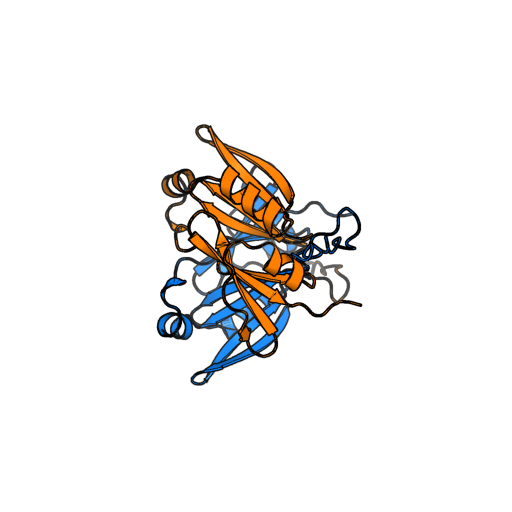M 1970 C CA . TYR B 1 103 ? -5.066 15.227 13.516 1 98.12 103 TYR B CA 1
ATOM 1971 C C . TYR B 1 103 ? -4.672 16.656 13.859 1 98.12 103 TYR B C 1
ATOM 1973 O O . TYR B 1 103 ? -4.738 17.547 13.008 1 98.12 103 TYR B O 1
ATOM 1981 N N . GLU B 1 104 ? -4.227 16.875 15.047 1 96.69 104 GLU B N 1
ATOM 1982 C CA . GLU B 1 104 ? -3.877 18.203 15.539 1 96.69 104 GLU B CA 1
ATOM 1983 C C . GLU B 1 104 ? -2.631 18.734 14.836 1 96.69 104 GLU B C 1
ATOM 1985 O O . GLU B 1 104 ? -2.471 19.953 14.688 1 96.69 104 GLU B O 1
ATOM 1990 N N . ASN B 1 105 ? -1.825 17.859 14.43 1 95.5 105 ASN B N 1
ATOM 1991 C CA . ASN B 1 105 ? -0.568 18.234 13.789 1 95.5 105 ASN B CA 1
ATOM 1992 C C . ASN B 1 105 ? -0.748 18.484 12.297 1 95.5 105 ASN B C 1
ATOM 1994 O O . ASN B 1 105 ? 0.177 18.953 11.625 1 95.5 105 ASN B O 1
ATOM 1998 N N . MET B 1 106 ? -1.912 18.188 11.805 1 97.12 106 MET B N 1
ATOM 1999 C CA . MET B 1 106 ? -2.166 18.359 10.383 1 97.12 106 MET B CA 1
ATOM 2000 C C . MET B 1 106 ? -2.623 19.797 10.086 1 97.12 106 MET B C 1
ATOM 2002 O O . MET B 1 106 ? -3.389 20.375 10.859 1 97.12 106 MET B O 1
ATOM 2006 N N . GLU B 1 107 ? -2.168 20.438 9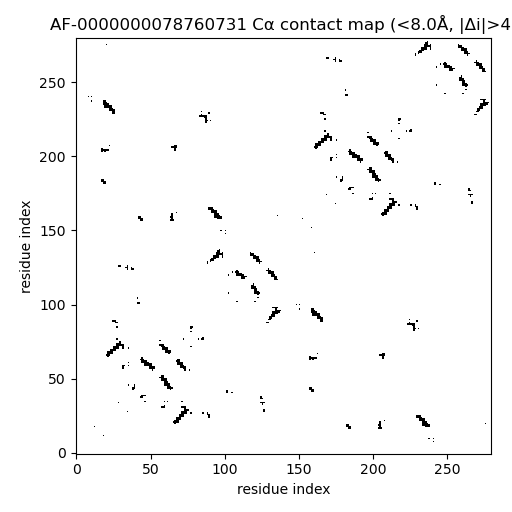.078 1 93.88 107 GLU B N 1
ATOM 2007 C CA . GLU B 1 107 ? -2.523 21.812 8.766 1 93.88 107 GLU B CA 1
ATOM 2008 C C . GLU B 1 107 ? -3.984 21.922 8.344 1 93.88 107 GLU B C 1
ATOM 2010 O O . GLU B 1 107 ? -4.711 22.797 8.82 1 93.88 107 GLU B O 1
ATOM 2015 N N . GLU B 1 108 ? -4.527 21.172 7.449 1 95.88 108 GLU B N 1
ATOM 2016 C CA . GLU B 1 108 ? -5.895 21.203 6.945 1 95.88 108 GLU B CA 1
ATOM 2017 C C . GLU B 1 108 ? -6.457 19.781 6.816 1 95.88 108 GLU B C 1
ATOM 2019 O O . GLU B 1 108 ? -6.828 19.359 5.723 1 95.88 108 GLU B O 1
ATOM 2024 N N . PRO B 1 109 ? -6.637 19.219 7.984 1 97.88 109 PRO B N 1
ATOM 2025 C CA . PRO B 1 109 ? -7.234 17.875 7.898 1 97.88 109 PRO B CA 1
ATOM 2026 C C . PRO B 1 109 ? -8.703 17.922 7.496 1 97.88 109 PRO B C 1
ATOM 2028 O O . PRO B 1 109 ? -9.391 18.922 7.738 1 97.88 109 PRO B O 1
ATOM 2031 N N . GLY B 1 110 ? -9.109 16.859 6.812 1 98.31 110 GLY B N 1
ATOM 2032 C CA . GLY B 1 110 ? -10.531 16.719 6.551 1 98.31 110 GLY B CA 1
ATOM 2033 C C . GLY B 1 110 ? -11.359 16.531 7.809 1 98.31 110 GLY B C 1
ATOM 2034 O O . GLY B 1 110 ? -10.805 16.344 8.898 1 98.31 110 GLY B O 1
ATOM 2035 N N . GLU B 1 111 ? -12.625 16.562 7.613 1 98.06 111 GLU B N 1
ATOM 2036 C CA . GLU B 1 111 ? -13.531 16.328 8.727 1 98.06 111 GLU B CA 1
ATOM 2037 C C . GLU B 1 111 ? -13.414 14.891 9.227 1 98.06 111 GLU B C 1
ATOM 2039 O O . GLU B 1 111 ? -13.258 13.961 8.43 1 98.06 111 GLU B O 1
ATOM 2044 N N . ILE B 1 112 ? -13.5 14.789 10.555 1 98.44 112 ILE B N 1
ATOM 2045 C CA . ILE B 1 112 ? -13.547 13.453 11.141 1 98.44 112 ILE B CA 1
ATOM 2046 C C . ILE B 1 112 ? -14.898 12.805 10.836 1 98.44 112 ILE B C 1
ATOM 2048 O O . ILE B 1 112 ? -15.945 13.414 11.047 1 98.44 112 ILE B O 1
ATOM 2052 N N . THR B 1 113 ? -14.812 11.641 10.352 1 97.88 113 THR B N 1
ATOM 2053 C CA . THR B 1 113 ? -16.016 10.898 10.016 1 97.88 113 THR B CA 1
ATOM 2054 C C . THR B 1 113 ? -15.984 9.5 10.633 1 97.88 113 THR B C 1
ATOM 2056 O O . THR B 1 113 ? -14.914 8.977 10.93 1 97.88 113 THR B O 1
ATOM 2059 N N . ASP B 1 114 ? -17.141 8.93 10.867 1 96.12 114 ASP B N 1
ATOM 2060 C CA . ASP B 1 114 ? -17.281 7.547 11.297 1 96.12 114 ASP B CA 1
ATOM 2061 C C . ASP B 1 114 ? -17.547 6.621 10.117 1 96.12 114 ASP B C 1
ATOM 2063 O O . ASP B 1 114 ? -18.578 6.715 9.461 1 96.12 114 ASP B O 1
ATOM 2067 N N . ASN B 1 115 ? -16.656 5.82 9.812 1 91.75 115 ASN B N 1
ATOM 2068 C CA . ASN B 1 115 ? -16.781 4.82 8.758 1 91.75 115 ASN B CA 1
ATOM 2069 C C . ASN B 1 115 ? -16.875 3.412 9.328 1 91.75 115 ASN B C 1
ATOM 2071 O O . ASN B 1 115 ? -15.867 2.764 9.586 1 91.75 115 ASN B O 1
ATOM 2075 N N . ASN B 1 116 ? -18.141 2.959 9.422 1 86.75 116 ASN B N 1
ATOM 2076 C CA . ASN B 1 116 ? -18.406 1.629 9.961 1 86.75 116 ASN B CA 1
ATOM 2077 C C . ASN B 1 116 ? -17.766 1.443 11.328 1 86.75 116 ASN B C 1
ATOM 2079 O O . ASN B 1 116 ? -17.062 0.457 11.562 1 86.75 116 ASN B O 1
ATOM 2083 N N . GLY B 1 117 ? -17.812 2.49 12.188 1 91.38 117 GLY B N 1
ATOM 2084 C CA . GLY B 1 117 ? -17.359 2.393 13.57 1 91.38 117 GLY B CA 1
ATOM 2085 C C . GLY B 1 117 ? -15.914 2.846 13.75 1 91.38 117 GLY B C 1
ATOM 2086 O O . GLY B 1 117 ? -15.406 2.863 14.875 1 91.38 117 GLY B O 1
ATOM 2087 N N . ILE B 1 118 ? -15.289 3.152 12.719 1 95.31 118 ILE B N 1
ATOM 2088 C CA . ILE B 1 118 ? -13.906 3.617 12.789 1 95.31 118 ILE B CA 1
ATOM 2089 C C . ILE B 1 118 ? -13.852 5.109 12.461 1 95.31 118 ILE B C 1
ATOM 2091 O O . ILE B 1 118 ? -14.305 5.535 11.398 1 95.31 118 ILE B O 1
ATOM 2095 N N . LEU B 1 119 ? -13.336 5.887 13.367 1 98.12 119 LEU B N 1
ATOM 2096 C CA . LEU B 1 119 ? -13.125 7.301 13.07 1 98.12 119 LEU B CA 1
ATOM 2097 C C . LEU B 1 119 ? -11.984 7.484 12.086 1 98.12 119 LEU B C 1
ATOM 2099 O O . LEU B 1 119 ? -10.914 6.887 12.242 1 98.12 119 LEU B O 1
ATOM 2103 N N . THR B 1 120 ? -12.258 8.266 11.102 1 98.62 120 THR B N 1
ATOM 2104 C CA . THR B 1 120 ? -11.242 8.531 10.086 1 98.62 120 THR B CA 1
ATOM 2105 C C . THR B 1 120 ? -11.211 10.016 9.727 1 98.62 120 THR B C 1
ATOM 2107 O O . THR B 1 120 ? -12.18 10.742 9.969 1 98.62 120 THR B O 1
ATOM 2110 N N . PHE B 1 121 ? -10.117 10.469 9.18 1 98.62 121 PHE B N 1
ATOM 2111 C CA . PHE B 1 121 ? -10.055 11.734 8.461 1 98.62 121 PHE B CA 1
ATOM 2112 C C . PHE B 1 121 ? -9.062 11.664 7.309 1 98.62 121 PHE B C 1
ATOM 2114 O O . PHE B 1 121 ? -8.125 10.859 7.34 1 98.62 121 PHE B O 1
ATOM 2121 N N . ASN B 1 122 ? -9.289 12.414 6.301 1 98.25 122 ASN B N 1
ATOM 2122 C CA . ASN B 1 122 ? -8.367 12.516 5.176 1 98.25 122 ASN B CA 1
ATOM 2123 C C . ASN B 1 122 ? -7.375 13.656 5.363 1 98.25 122 ASN B C 1
ATOM 2125 O O . ASN B 1 122 ? -7.629 14.586 6.129 1 98.25 122 ASN B O 1
ATOM 2129 N N . PHE B 1 123 ? -6.25 13.516 4.699 1 98.44 123 PHE B N 1
ATOM 2130 C CA . PHE B 1 123 ? -5.277 14.594 4.59 1 98.44 123 PHE B CA 1
ATOM 2131 C C . PHE B 1 123 ? -4.582 14.562 3.234 1 98.44 123 PHE B C 1
ATOM 2133 O O . PHE B 1 123 ? -4.586 13.539 2.551 1 98.44 123 PHE B O 1
ATOM 2140 N N . SER B 1 124 ? -4.035 15.68 2.861 1 97.94 124 SER B N 1
ATOM 2141 C CA . SER B 1 124 ? -3.295 15.766 1.607 1 97.94 124 SER B CA 1
ATOM 2142 C C . SER B 1 124 ? -1.82 16.062 1.857 1 97.94 124 SER B C 1
ATOM 2144 O O . SER B 1 124 ? -1.481 16.828 2.764 1 97.94 124 SER B O 1
ATOM 2146 N N . ASP B 1 125 ? -0.991 15.461 1.065 1 98.19 125 ASP B N 1
ATOM 2147 C CA . ASP B 1 125 ? 0.405 15.883 1.059 1 98.19 125 ASP B CA 1
ATOM 2148 C C . ASP B 1 125 ? 0.576 17.188 0.287 1 98.19 125 ASP B C 1
ATOM 2150 O O . ASP B 1 125 ? -0.388 17.719 -0.269 1 98.19 125 ASP B O 1
ATOM 2154 N N . PRO B 1 126 ? 1.758 17.797 0.232 1 98.31 126 PRO B N 1
ATOM 2155 C CA . PRO B 1 126 ? 1.959 19.109 -0.366 1 98.31 126 PRO B CA 1
ATOM 2156 C C . PRO B 1 126 ? 1.657 19.141 -1.863 1 98.31 126 PRO B C 1
ATOM 2158 O O . PRO B 1 126 ? 1.542 20.219 -2.457 1 98.31 126 PRO B O 1
ATOM 2161 N N . GLU B 1 127 ? 1.538 17.969 -2.51 1 98.5 127 GLU B N 1
ATOM 2162 C CA . GLU B 1 127 ? 1.24 17.922 -3.939 1 98.5 127 GLU B CA 1
ATOM 2163 C C . GLU B 1 127 ? -0.238 17.641 -4.184 1 98.5 127 GLU B C 1
ATOM 2165 O O . GLU B 1 127 ? -0.668 17.5 -5.332 1 98.5 127 GLU B O 1
ATOM 2170 N N . GLY B 1 128 ? -0.967 17.438 -3.158 1 97.56 128 GLY B N 1
ATOM 2171 C CA . GLY B 1 128 ? -2.4 17.25 -3.305 1 97.56 128 GLY B CA 1
ATOM 2172 C C . GLY B 1 128 ? -2.811 15.789 -3.33 1 97.56 128 GLY B C 1
ATOM 2173 O O . GLY B 1 128 ? -3.965 15.469 -3.617 1 97.56 128 GLY B O 1
ATOM 2174 N N . ASN B 1 129 ? -1.896 14.883 -3.119 1 97.75 129 ASN B N 1
ATOM 2175 C CA . ASN B 1 129 ? -2.27 13.484 -2.953 1 97.75 129 ASN B CA 1
ATOM 2176 C C . ASN B 1 129 ? -2.975 13.242 -1.62 1 97.75 129 ASN B C 1
ATOM 2178 O O . ASN B 1 129 ? -2.465 13.633 -0.566 1 97.75 129 ASN B O 1
ATOM 2182 N N . TYR B 1 130 ? -4.062 12.547 -1.653 1 97.19 130 TYR B N 1
ATOM 2183 C CA . TYR B 1 130 ? -4.848 12.359 -0.439 1 97.19 130 TYR B CA 1
ATOM 2184 C C . TYR B 1 130 ? -4.625 10.969 0.143 1 97.19 130 TYR B C 1
ATOM 2186 O O . TYR B 1 130 ? -4.496 9.992 -0.598 1 97.19 130 TYR B O 1
ATOM 2194 N N . PHE B 1 131 ? -4.676 10.914 1.452 1 98.5 131 PHE B N 1
ATOM 2195 C CA . PHE B 1 131 ? -4.574 9.695 2.248 1 98.5 131 PHE B CA 1
ATOM 2196 C C . PHE B 1 131 ? -5.551 9.734 3.42 1 98.5 131 PHE B C 1
ATOM 2198 O O . PHE B 1 131 ? -6.207 10.75 3.654 1 98.5 131 PHE B O 1
ATOM 2205 N N . VAL B 1 132 ? -5.641 8.625 4.152 1 98.62 132 VAL B N 1
ATOM 2206 C CA . VAL B 1 132 ? -6.605 8.539 5.242 1 98.62 132 VAL B CA 1
ATOM 2207 C C . VAL B 1 132 ? -5.91 8.062 6.516 1 98.62 132 VAL B C 1
ATOM 2209 O O . VAL B 1 132 ? -5.055 7.172 6.465 1 98.62 132 VAL B O 1
ATOM 2212 N N . ILE B 1 133 ? -6.234 8.695 7.598 1 98.75 133 ILE B N 1
ATOM 2213 C CA . ILE B 1 133 ? -5.883 8.188 8.922 1 98.75 133 ILE B CA 1
ATOM 2214 C C . ILE B 1 133 ? -7.109 7.543 9.57 1 98.75 133 ILE B C 1
ATOM 2216 O O . ILE B 1 133 ? -8.211 8.086 9.492 1 98.75 133 ILE B O 1
ATOM 2220 N N . GLY B 1 134 ? -6.941 6.406 10.07 1 98.62 134 GLY B N 1
ATOM 2221 C CA . GLY B 1 134 ? -7.969 5.727 10.844 1 98.62 134 GLY B CA 1
ATOM 2222 C C . GLY B 1 134 ? -7.574 5.492 12.289 1 98.62 134 GLY B C 1
ATOM 2223 O O . GLY B 1 134 ? -6.422 5.164 12.578 1 98.62 134 GLY B O 1
ATOM 2224 N N . LYS B 1 135 ? -8.578 5.645 13.141 1 98.31 135 LYS B N 1
ATOM 2225 C CA . LYS B 1 135 ? -8.32 5.453 14.562 1 98.31 135 LYS B CA 1
ATOM 2226 C C . LYS B 1 135 ? -8.289 3.973 14.922 1 98.31 135 LYS B C 1
ATOM 2228 O O . LYS B 1 135 ? -9.242 3.242 14.664 1 98.31 135 LYS B O 1
ATOM 2233 N N . ALA B 1 136 ? -7.145 3.541 15.375 1 95.06 136 ALA B N 1
ATOM 2234 C CA . ALA B 1 136 ? -6.992 2.178 15.883 1 95.06 136 ALA B CA 1
ATOM 2235 C C . ALA B 1 136 ? -7.336 2.102 17.359 1 95.06 136 ALA B C 1
ATOM 2237 O O . ALA B 1 136 ? -7.266 3.105 18.078 1 95.06 136 ALA B O 1
ATOM 2238 N N . GLU B 1 137 ? -7.828 0.916 17.734 1 83 137 GLU B N 1
ATOM 2239 C CA . GLU B 1 137 ? -8.047 0.716 19.172 1 83 137 GLU B CA 1
ATOM 2240 C C . GLU B 1 137 ? -6.719 0.576 19.906 1 83 137 GLU B C 1
ATOM 2242 O O . GLU B 1 137 ? -5.758 0.013 19.375 1 83 137 GLU B O 1
ATOM 2247 N N . SER B 1 138 ? -6.578 1.373 20.984 1 67.81 138 SER B N 1
ATOM 2248 C CA . SER B 1 138 ? -5.348 1.336 21.766 1 67.81 138 SER B CA 1
ATOM 2249 C C . SER B 1 138 ? -5.043 -0.077 22.25 1 67.81 138 SER B C 1
ATOM 2251 O O . SER B 1 138 ? -5.961 -0.838 22.578 1 67.81 138 SER B O 1
ATOM 2253 N N . SER B 1 139 ? -4.004 -0.707 21.719 1 51.41 139 SER B N 1
ATOM 2254 C CA . SER B 1 139 ? -3.604 -1.986 22.297 1 51.41 139 SER B CA 1
ATOM 2255 C C . SER B 1 139 ? -3.234 -1.837 23.766 1 51.41 139 SER B C 1
ATOM 2257 O O . SER B 1 139 ? -2.172 -1.307 24.094 1 51.41 139 SER B O 1
ATOM 2259 N N . ASP B 1 140 ? -3.961 -1.206 24.578 1 40.81 140 ASP B N 1
ATOM 2260 C CA . ASP B 1 140 ? -3.602 -1.374 25.984 1 40.81 140 ASP B CA 1
ATOM 2261 C C . ASP B 1 140 ? -3.549 -2.852 26.359 1 40.81 140 ASP B C 1
ATOM 2263 O O . ASP B 1 140 ? -4.328 -3.658 25.844 1 40.81 140 ASP B O 1
#

Solvent-accessible surface area (backbone atoms only — not comparable to full-atom values): 15792 Å² total; per-residue (Å²): 140,82,82,77,78,79,71,74,75,65,72,82,59,58,92,87,60,50,51,31,64,33,36,34,37,51,40,73,34,84,54,46,67,62,51,53,50,46,42,31,72,47,55,46,30,40,84,71,46,76,43,84,43,80,94,81,40,59,30,41,32,31,33,42,32,96,31,33,30,39,38,32,31,34,36,72,58,38,56,74,78,47,49,80,65,62,57,55,71,57,51,41,35,39,24,14,65,50,43,67,62,37,53,70,62,39,91,74,53,45,73,78,40,74,60,94,85,32,46,28,31,39,41,59,51,97,85,64,53,63,39,32,42,28,49,38,77,70,84,120,139,84,84,78,79,78,73,75,74,66,72,80,60,57,91,89,61,49,51,33,63,33,36,36,37,50,40,73,34,86,54,46,67,63,51,51,51,47,42,33,75,49,55,48,31,40,84,72,46,77,43,84,42,80,95,81,39,60,29,42,32,31,34,43,31,96,30,34,30,39,38,33,33,34,36,71,59,37,55,72,75,48,48,81,64,62,56,54,72,57,52,42,36,40,24,15,67,49,42,67,61,38,53,70,61,40,92,73,54,46,73,79,40,73,59,93,86,31,45,30,31,39,41,60,50,96,84,64,53,62,39,33,41,29,47,37,78,70,84,120

Nearest PDB structures (foldseek):
  5umq-assembly1_A  TM=7.689E-01  e=7.345E-07  Streptomyces sp. CB03234
  3r4q-assembly3_E-2  TM=7.772E-01  e=1.223E-06  Agrobacterium fabrum str. C58
  3r4q-assembly2_D  TM=6.874E-01  e=7.828E-07  Agrobacterium fabrum str. C58
  5uhj-assembly1_A-2  TM=6.987E-01  e=6.426E-06  Streptomyces sp. CB03234
  2i7r-assembly1_B  TM=6.589E-01  e=5.211E-03  Streptococcus pneumoniae

InterPro domains:
  IPR004360 Glyoxalase/fosfomycin resistance/dioxygenase domain [PF00903] (24-131)
  IPR029068 Glyoxalase/Bleomycin resistance protein/Dihydroxybiphenyl dioxygenase [G3DSA:3.10.180.10] (10-134)
  IPR029068 Glyoxalase/Bleomycin resistance protein/Dihydroxybiphenyl dioxygenase [SSF54593] (21-134)

pLDDT: mean 89.52, std 19.17, range [27.19, 98.88]

Foldseek 3Di:
DDPPCPVPVPPVDPDPDDPAQADEDEFEDADQVQQLVQCCQQQNKDWDDWDADPPRFIWTWIHNDRRYIYIYGYNVVCCVPPVVPDDAGDAEEAEDQCQVVSVVSAPDKADWDQDPNWTKIWHAGPVGRIYMYIYDDPPD/DDDPCPVPVPPVDPDPDDPAQADEDEFEDADQVQQLVQCCQQQNKDWDDWDADPPRFIWTWIHNDRRYIYIYGYNVVCCVPPVVPDDAGDAEEAEDQCQVVSVVSAPDKADWDADPNWTKIWDAGPVGRIYMYIYDDPPD

Organism: Enterococcus faecium (strain ATCC BAA-472 / TX0016 / DO) (NCBI:txid333849)

Sequence (280 aa):
MESVYRQERKSNRKKGQMMIQKTRVMLYVNDVEMICRFFVEKIGAEISETIELPEEFKSIVLSISKELELGVFPKVFVQKFSPEVLGPPPSLVFFTDEFETIYENMEEPGEITDNNGILTFNFSDPEGNYFVIGKAESSDMESVYRQERKSNRKKGQMMIQKTRVMLYVNDVEMICRFFVEKIGAEISETIELPEEFKSIVLSISKELELGVFPKVFVQKFSPEVLGPPPSLVFFTDEFETIYENMEEPGEITDNNGILTFNFSDPEGNYFVIGKAESSD